Protein AF-A0A5B8UFQ5-F1 (afdb_monomer_lite)

Organism: NCBI:txid661481

pLDDT: mean 93.22, std 5.01, range [73.5, 98.38]

Structure (mmCIF, N/CA/C/O backbone):
data_AF-A0A5B8UFQ5-F1
#
_entry.id   AF-A0A5B8UFQ5-F1
#
loop_
_atom_site.group_PDB
_atom_site.id
_atom_site.type_symbol
_atom_site.label_atom_id
_atom_site.label_alt_id
_atom_site.label_comp_id
_atom_site.label_asym_id
_atom_site.label_entity_id
_atom_site.label_seq_id
_atom_site.pdbx_PDB_ins_code
_atom_site.Cartn_x
_atom_site.Cartn_y
_atom_site.Cartn_z
_atom_site.occupancy
_atom_site.B_iso_or_equiv
_atom_site.auth_seq_id
_atom_site.auth_comp_id
_atom_site.auth_asym_id
_atom_site.auth_atom_id
_atom_site.pdbx_PDB_model_num
ATOM 1 N N . MET A 1 1 ? 12.660 3.247 -0.060 1.00 83.00 1 MET A N 1
ATOM 2 C CA . MET A 1 1 ? 13.333 3.198 -1.387 1.00 83.00 1 MET A CA 1
ATOM 3 C C . MET A 1 1 ? 12.937 4.398 -2.238 1.00 83.00 1 MET A C 1
ATOM 5 O O . MET A 1 1 ? 13.804 4.928 -2.925 1.00 83.00 1 MET A O 1
ATOM 9 N N . PHE A 1 2 ? 11.671 4.820 -2.204 1.00 86.38 2 PHE A N 1
ATOM 10 C CA . PHE A 1 2 ? 11.143 5.883 -3.061 1.00 86.38 2 PHE A CA 1
ATOM 11 C C . PHE A 1 2 ? 11.123 7.267 -2.390 1.00 86.38 2 PHE A C 1
ATOM 13 O O . PHE A 1 2 ? 10.913 8.256 -3.080 1.00 86.38 2 PHE A O 1
ATOM 20 N N . GLU A 1 3 ? 11.454 7.355 -1.095 1.00 74.31 3 GLU A N 1
ATOM 21 C CA . GLU A 1 3 ? 11.330 8.571 -0.267 1.00 74.31 3 GLU A CA 1
ATOM 22 C C . GLU A 1 3 ? 12.130 9.761 -0.809 1.00 74.31 3 GLU A C 1
ATOM 24 O O . GLU A 1 3 ? 11.901 10.909 -0.443 1.00 74.31 3 GLU A O 1
ATOM 29 N N . ARG A 1 4 ? 13.103 9.484 -1.683 1.00 76.88 4 ARG A N 1
ATOM 30 C CA . ARG A 1 4 ? 13.994 10.471 -2.301 1.00 76.88 4 ARG A CA 1
ATOM 31 C C . ARG A 1 4 ? 13.770 10.641 -3.803 1.00 76.88 4 ARG A C 1
ATOM 33 O O . ARG A 1 4 ? 14.618 11.235 -4.458 1.00 76.88 4 ARG A O 1
ATOM 40 N N . ILE A 1 5 ? 12.674 10.110 -4.344 1.00 84.81 5 ILE A N 1
ATOM 41 C CA . ILE A 1 5 ? 12.336 10.161 -5.769 1.00 84.81 5 ILE A CA 1
ATOM 42 C C . ILE A 1 5 ? 11.149 11.114 -5.949 1.00 84.81 5 ILE A C 1
ATOM 44 O O . ILE A 1 5 ? 10.008 10.712 -5.727 1.00 84.81 5 ILE A O 1
ATOM 48 N N . PRO A 1 6 ? 11.366 12.378 -6.361 1.00 85.25 6 PRO A N 1
ATOM 49 C CA . PRO A 1 6 ? 10.287 13.360 -6.490 1.00 85.25 6 PRO A CA 1
ATOM 50 C C . PRO A 1 6 ? 9.172 12.926 -7.451 1.00 85.25 6 PRO A C 1
ATOM 52 O O . PRO A 1 6 ? 8.003 13.255 -7.248 1.00 85.25 6 PRO A O 1
ATOM 55 N N . THR A 1 7 ? 9.509 12.158 -8.491 1.00 90.12 7 THR A N 1
ATOM 56 C CA . THR A 1 7 ? 8.515 11.622 -9.431 1.00 90.12 7 THR A CA 1
ATOM 57 C C . THR A 1 7 ? 7.615 10.555 -8.817 1.00 90.12 7 THR A C 1
ATOM 59 O O . THR A 1 7 ? 6.522 10.337 -9.338 1.00 90.12 7 THR A O 1
ATOM 62 N N . PHE A 1 8 ? 7.996 9.948 -7.688 1.00 93.00 8 PHE A N 1
ATOM 63 C CA . PHE A 1 8 ? 7.134 9.018 -6.965 1.00 93.00 8 PHE A CA 1
ATOM 64 C C . PHE A 1 8 ? 5.905 9.727 -6.394 1.00 93.00 8 PHE A C 1
ATOM 66 O O . PHE A 1 8 ? 4.791 9.291 -6.657 1.00 93.00 8 PHE A O 1
ATOM 73 N N . GLU A 1 9 ? 6.075 10.866 -5.717 1.00 91.44 9 GLU A N 1
ATOM 74 C CA . GLU A 1 9 ? 4.945 11.653 -5.192 1.00 91.44 9 GLU A CA 1
ATOM 75 C C . GLU A 1 9 ? 4.002 12.109 -6.305 1.00 91.44 9 GLU A C 1
ATOM 77 O O . GLU A 1 9 ? 2.778 12.014 -6.196 1.00 91.44 9 GLU A O 1
ATOM 82 N N . ARG A 1 10 ? 4.571 12.541 -7.433 1.00 92.06 10 ARG A N 1
ATOM 83 C CA . ARG A 1 10 ? 3.785 12.877 -8.619 1.00 92.06 10 ARG A CA 1
ATOM 84 C C . ARG A 1 10 ? 2.997 11.669 -9.136 1.00 92.06 10 ARG A C 1
ATOM 86 O O . ARG A 1 10 ? 1.815 11.803 -9.437 1.00 92.06 10 ARG A O 1
ATOM 93 N N . MET A 1 11 ? 3.628 10.495 -9.199 1.00 94.88 11 MET A N 1
ATOM 94 C CA . MET A 1 11 ? 2.967 9.249 -9.588 1.00 94.88 11 MET A CA 1
ATOM 95 C C . MET A 1 11 ? 1.820 8.894 -8.650 1.00 94.88 11 MET A C 1
ATOM 97 O O . MET A 1 11 ? 0.736 8.563 -9.123 1.00 94.88 11 MET A O 1
ATOM 101 N N . LEU A 1 12 ? 2.007 9.036 -7.338 1.00 93.56 12 LEU A N 1
ATOM 102 C CA . LEU A 1 12 ? 0.940 8.801 -6.370 1.00 93.56 12 LEU A CA 1
ATOM 103 C C . LEU A 1 12 ? -0.261 9.730 -6.608 1.00 93.56 12 LEU A C 1
ATOM 105 O O . LEU A 1 12 ? -1.397 9.266 -6.555 1.00 93.56 12 LEU A O 1
ATOM 109 N N . ASN A 1 13 ? -0.035 11.001 -6.927 1.00 91.31 13 ASN A N 1
ATOM 110 C CA . ASN A 1 13 ? -1.127 11.953 -7.147 1.00 91.31 13 ASN A CA 1
ATOM 111 C C . ASN A 1 13 ? -1.905 11.711 -8.453 1.00 91.31 13 ASN A C 1
ATOM 113 O O . ASN A 1 13 ? -3.105 11.968 -8.498 1.00 91.31 13 ASN A O 1
ATOM 117 N N . GLU A 1 14 ? -1.249 11.222 -9.509 1.00 92.62 14 GLU A N 1
ATOM 118 C CA . GLU A 1 14 ? -1.895 10.985 -10.813 1.00 92.62 14 GLU A CA 1
ATOM 119 C C . GLU A 1 14 ? -2.481 9.566 -10.958 1.00 92.62 14 GLU A C 1
ATOM 121 O O . GLU A 1 14 ? -3.417 9.350 -11.734 1.00 92.62 14 GLU A O 1
ATOM 126 N N . ARG A 1 15 ? -1.944 8.580 -10.226 1.00 93.31 15 ARG A N 1
ATOM 127 C CA . ARG A 1 15 ? -2.354 7.172 -10.326 1.00 93.31 15 ARG A CA 1
ATOM 128 C C . ARG A 1 15 ? -3.791 6.975 -9.860 1.00 93.31 15 ARG A C 1
ATOM 130 O O . ARG A 1 15 ? -4.136 7.307 -8.725 1.00 93.31 15 ARG A O 1
ATOM 137 N N . ASN A 1 16 ? -4.589 6.310 -10.688 1.00 89.81 16 ASN A N 1
ATOM 138 C CA . ASN A 1 16 ? -5.978 5.956 -10.392 1.00 89.81 16 ASN A CA 1
ATOM 139 C C . ASN A 1 16 ? -6.205 4.435 -10.408 1.00 89.81 16 ASN A C 1
ATOM 141 O O . ASN A 1 16 ? -5.341 3.662 -10.824 1.00 89.81 16 ASN A O 1
ATOM 145 N N . ALA A 1 17 ? -7.373 3.997 -9.934 1.00 89.69 17 ALA A N 1
ATOM 146 C CA . ALA A 1 17 ? -7.723 2.578 -9.883 1.00 89.69 17 ALA A CA 1
ATOM 147 C C . ALA A 1 17 ? -7.813 1.942 -11.282 1.00 89.69 17 ALA A C 1
ATOM 149 O O . ALA A 1 17 ? -7.519 0.762 -11.433 1.00 89.69 17 ALA A O 1
ATOM 150 N N . GLN A 1 18 ? -8.145 2.710 -12.319 1.00 91.69 18 GLN A N 1
ATOM 151 C CA . GLN A 1 18 ? -8.271 2.221 -13.694 1.00 91.69 18 GLN A CA 1
ATOM 152 C C . GLN A 1 18 ? -6.927 2.159 -14.436 1.00 91.69 18 GLN A C 1
ATOM 154 O O . GLN A 1 18 ? -6.873 1.639 -15.550 1.00 91.69 18 GLN A O 1
ATOM 159 N N . LEU A 1 19 ? -5.846 2.666 -13.832 1.00 90.94 19 LEU A N 1
ATOM 160 C CA . LEU A 1 19 ? -4.517 2.771 -14.436 1.00 90.94 19 LEU A CA 1
ATOM 161 C C . LEU A 1 19 ? -4.537 3.517 -15.784 1.00 90.94 19 LEU A C 1
ATOM 163 O O . LEU A 1 19 ? -3.814 3.164 -16.719 1.00 90.94 19 LEU A O 1
ATOM 167 N N . SER A 1 20 ? -5.391 4.532 -15.923 1.00 92.75 20 SER A N 1
ATOM 168 C CA . SER A 1 20 ? -5.527 5.288 -17.176 1.00 92.75 20 SER A CA 1
ATOM 169 C C . SER A 1 20 ? -4.426 6.331 -17.385 1.00 92.75 20 SER A C 1
ATOM 171 O O . SER A 1 20 ? -4.326 6.914 -18.463 1.00 92.75 20 SER A O 1
ATOM 173 N N . GLU A 1 21 ? -3.610 6.599 -16.366 1.00 93.38 21 GLU A N 1
ATOM 174 C CA . GLU A 1 21 ? -2.520 7.567 -16.444 1.00 93.38 21 GLU A CA 1
ATOM 175 C C . GLU A 1 21 ? -1.397 7.117 -17.408 1.00 93.38 21 GLU A C 1
ATOM 177 O O . GLU A 1 21 ? -1.258 5.918 -17.686 1.00 93.38 21 GLU A O 1
ATOM 182 N N . PRO A 1 22 ? -0.573 8.045 -17.932 1.00 94.50 22 PRO A N 1
ATOM 183 C CA . PRO A 1 22 ? 0.484 7.714 -18.884 1.00 94.50 22 PRO A CA 1
ATOM 184 C C . PRO A 1 22 ? 1.567 6.799 -18.301 1.00 94.50 22 PRO A C 1
ATOM 186 O O . PRO A 1 22 ? 2.103 7.039 -17.221 1.00 94.50 22 PRO A O 1
ATOM 189 N N . VAL A 1 23 ? 1.984 5.796 -19.080 1.00 96.19 23 VAL A N 1
ATOM 190 C CA . VAL A 1 23 ? 3.089 4.888 -18.714 1.00 96.19 23 VAL A CA 1
ATOM 191 C C . VAL A 1 23 ? 4.416 5.636 -18.511 1.00 96.19 23 VAL A C 1
ATOM 193 O O . VAL A 1 23 ? 5.238 5.222 -17.695 1.00 96.19 23 VAL A O 1
ATOM 196 N N . SER A 1 24 ? 4.617 6.769 -19.194 1.00 96.06 24 SER A N 1
ATOM 197 C CA . SER A 1 24 ? 5.824 7.598 -19.069 1.00 96.06 24 SER A CA 1
ATOM 198 C C . SER A 1 24 ? 6.104 8.065 -17.637 1.00 96.06 24 SER A C 1
ATOM 200 O O . SER A 1 24 ? 7.268 8.213 -17.277 1.00 96.06 24 SER A O 1
ATOM 202 N N . LEU A 1 25 ? 5.069 8.221 -16.806 1.00 95.06 25 LEU A N 1
ATOM 203 C CA . LEU A 1 25 ? 5.198 8.587 -15.394 1.00 95.06 25 LEU A CA 1
ATOM 204 C C . LEU A 1 25 ? 5.929 7.514 -14.570 1.00 95.06 25 LEU A C 1
ATOM 206 O O . LEU A 1 25 ? 6.699 7.817 -13.663 1.00 95.06 25 LEU A O 1
ATOM 210 N N . TYR A 1 26 ? 5.716 6.246 -14.910 1.00 96.75 26 TYR A N 1
ATOM 211 C CA . TYR A 1 26 ? 6.389 5.114 -14.277 1.00 96.75 26 TYR A CA 1
ATOM 212 C C . TYR A 1 26 ? 7.810 4.951 -14.812 1.00 96.75 26 TYR A C 1
ATOM 214 O O . TYR A 1 26 ? 8.745 4.688 -14.053 1.00 96.75 26 TYR A O 1
ATOM 222 N N . LEU A 1 27 ? 7.988 5.152 -16.120 1.00 97.62 27 LEU A N 1
ATOM 223 C CA . LEU A 1 27 ? 9.298 5.062 -16.760 1.00 97.62 27 LEU A CA 1
ATOM 224 C C . LEU A 1 27 ? 10.264 6.142 -16.258 1.00 97.62 27 LEU A C 1
ATOM 226 O O . LEU A 1 27 ? 11.431 5.826 -16.048 1.00 97.62 27 LEU A O 1
ATOM 230 N N . SER A 1 28 ? 9.797 7.360 -15.955 1.00 96.44 28 SER A N 1
ATOM 231 C CA . SER A 1 28 ? 10.660 8.386 -15.350 1.00 96.44 28 SER A CA 1
ATOM 232 C C . SER A 1 28 ? 11.196 7.970 -13.977 1.00 96.44 28 SER A C 1
ATOM 234 O O . SER A 1 28 ? 12.359 8.222 -13.671 1.00 96.44 28 SER A O 1
ATOM 236 N N . ILE A 1 29 ? 10.398 7.253 -13.173 1.00 96.81 29 ILE A N 1
ATOM 237 C CA . ILE A 1 29 ? 10.877 6.695 -11.898 1.00 96.81 29 ILE A CA 1
ATOM 238 C C . ILE A 1 29 ? 11.946 5.625 -12.157 1.00 96.81 29 ILE A C 1
ATOM 240 O O . ILE A 1 29 ? 12.971 5.591 -11.479 1.00 96.81 29 ILE A O 1
ATOM 244 N N . ALA A 1 30 ? 11.743 4.760 -13.156 1.00 97.31 30 ALA A N 1
ATOM 245 C CA . ALA A 1 30 ? 12.734 3.753 -13.532 1.00 97.31 30 ALA A CA 1
ATOM 246 C C . ALA A 1 30 ? 14.060 4.377 -14.009 1.00 97.31 30 ALA A C 1
ATOM 248 O O . ALA A 1 30 ? 15.128 3.829 -13.735 1.00 97.31 30 ALA A O 1
ATOM 249 N N . GLU A 1 31 ? 14.022 5.512 -14.706 1.00 96.56 31 GLU A N 1
ATOM 250 C CA . GLU A 1 31 ? 15.222 6.257 -15.108 1.00 96.56 31 GLU A CA 1
ATOM 251 C C . GLU A 1 31 ? 15.963 6.852 -13.906 1.00 96.56 31 GLU A C 1
ATOM 253 O O . GLU A 1 31 ? 17.190 6.787 -13.844 1.00 96.56 31 GLU A O 1
ATOM 258 N N . GLU A 1 32 ? 15.241 7.405 -12.929 1.00 95.56 32 GLU A N 1
ATOM 259 C CA . GLU A 1 32 ? 15.845 7.915 -11.694 1.00 95.56 32 GLU A CA 1
ATOM 260 C C . GLU A 1 32 ? 16.488 6.793 -10.873 1.00 95.56 32 GLU A C 1
ATOM 262 O O . GLU A 1 32 ? 17.641 6.919 -10.456 1.00 95.56 32 GLU A O 1
ATOM 267 N N . LEU A 1 33 ? 15.796 5.661 -10.720 1.00 95.50 33 LEU A N 1
ATOM 268 C CA . LEU A 1 33 ? 16.312 4.478 -10.026 1.00 95.50 33 LEU A CA 1
ATOM 269 C C . LEU A 1 33 ? 17.604 3.943 -10.662 1.00 95.50 33 LEU A C 1
ATOM 271 O O . LEU A 1 33 ? 18.512 3.529 -9.947 1.00 95.50 33 LEU A O 1
ATOM 275 N N . GLU A 1 34 ? 17.737 3.973 -11.989 1.00 95.38 34 GLU A N 1
ATOM 276 C CA . GLU A 1 34 ? 18.955 3.504 -12.669 1.00 95.38 34 GLU A CA 1
ATOM 277 C C . GLU A 1 34 ? 20.199 4.340 -12.390 1.00 95.38 34 GLU A C 1
ATOM 279 O O . GLU A 1 34 ? 21.317 3.824 -12.489 1.00 95.38 34 GLU A O 1
ATOM 284 N N . ARG A 1 35 ? 20.022 5.615 -12.032 1.00 93.94 35 ARG A N 1
ATOM 285 C CA . ARG A 1 35 ? 21.135 6.502 -11.672 1.00 93.94 35 ARG A CA 1
ATOM 286 C C . ARG A 1 35 ? 21.737 6.131 -10.318 1.00 93.94 35 ARG A C 1
ATOM 288 O O . ARG A 1 35 ? 22.863 6.534 -10.028 1.00 93.94 35 ARG A O 1
ATOM 295 N N . HIS A 1 36 ? 21.030 5.346 -9.504 1.00 92.81 36 HIS A N 1
ATOM 296 C CA . HIS A 1 36 ? 21.568 4.831 -8.255 1.00 92.81 36 HIS A CA 1
ATOM 297 C C . HIS A 1 36 ? 22.536 3.655 -8.501 1.00 92.81 36 HIS A C 1
ATOM 299 O O . HIS A 1 36 ? 22.274 2.772 -9.324 1.00 92.81 36 HIS A O 1
ATOM 305 N N . PRO A 1 37 ? 23.667 3.592 -7.772 1.00 89.56 37 PRO A N 1
ATOM 306 C CA . PRO A 1 37 ? 24.688 2.570 -7.998 1.00 89.56 37 PRO A CA 1
ATOM 307 C C . PRO A 1 37 ? 24.272 1.155 -7.547 1.00 89.56 37 PRO A C 1
ATOM 309 O O . PRO A 1 37 ? 24.856 0.183 -8.027 1.00 89.56 37 PRO A O 1
ATOM 312 N N . GLY A 1 38 ? 23.272 1.021 -6.666 1.00 93.06 38 GLY A N 1
ATOM 313 C CA . GLY A 1 38 ? 22.856 -0.257 -6.076 1.00 93.06 38 GLY A CA 1
ATOM 314 C C . GLY A 1 38 ? 22.123 -1.192 -7.046 1.00 93.06 38 GLY A C 1
ATOM 315 O O . GLY A 1 38 ? 21.310 -0.772 -7.875 1.00 93.06 38 GLY A O 1
ATOM 316 N N . HIS A 1 39 ? 22.398 -2.494 -6.938 1.00 94.38 39 HIS A N 1
ATOM 317 C CA . HIS A 1 39 ? 21.788 -3.518 -7.793 1.00 94.38 39 HIS A CA 1
ATOM 318 C C . HIS A 1 39 ? 20.279 -3.651 -7.571 1.00 94.38 39 HIS A C 1
ATOM 320 O O . HIS A 1 39 ? 19.547 -3.965 -8.506 1.00 94.38 39 HIS A O 1
ATOM 326 N N . GLU A 1 40 ? 19.813 -3.410 -6.352 1.00 94.94 40 GLU A N 1
ATOM 327 C CA . GLU A 1 40 ? 18.410 -3.396 -5.958 1.00 94.94 40 GLU A CA 1
ATOM 328 C C . GLU A 1 40 ? 17.624 -2.288 -6.667 1.00 94.94 40 GLU A C 1
ATOM 330 O O . GLU A 1 40 ? 16.517 -2.549 -7.136 1.00 94.94 40 GLU A O 1
ATOM 335 N N . PHE A 1 41 ? 18.217 -1.102 -6.844 1.00 95.56 41 PHE A N 1
ATOM 336 C CA . PHE A 1 41 ? 17.601 0.011 -7.572 1.00 95.56 41 PHE A CA 1
ATOM 337 C C . PHE A 1 41 ? 17.486 -0.300 -9.064 1.00 95.56 41 PHE A C 1
ATOM 339 O O . PHE A 1 41 ? 16.413 -0.166 -9.648 1.00 95.56 41 PHE A O 1
ATOM 346 N N . LYS A 1 42 ? 18.562 -0.816 -9.671 1.00 96.31 42 LYS A N 1
ATOM 347 C CA . LYS A 1 42 ? 18.553 -1.265 -11.074 1.00 96.31 42 LYS A CA 1
ATOM 348 C C . LYS A 1 42 ? 17.569 -2.410 -11.299 1.00 96.31 42 LYS A C 1
ATOM 350 O O . LYS A 1 42 ? 16.850 -2.421 -12.294 1.00 96.31 42 LYS A O 1
ATOM 355 N N . GLY A 1 43 ? 17.497 -3.349 -10.355 1.00 96.81 43 GLY A N 1
ATOM 356 C CA . GLY A 1 43 ? 16.503 -4.416 -10.359 1.00 96.81 43 GLY A CA 1
ATOM 357 C C . GLY A 1 43 ? 15.081 -3.861 -10.324 1.00 96.81 43 GLY A C 1
ATOM 358 O O . GLY A 1 43 ? 14.230 -4.327 -11.080 1.00 96.81 43 GLY A O 1
ATOM 359 N N . ARG A 1 44 ? 14.820 -2.848 -9.486 1.00 97.25 44 ARG A N 1
ATOM 360 C CA . ARG A 1 44 ? 13.499 -2.215 -9.398 1.00 97.25 44 ARG A CA 1
ATOM 361 C C . ARG A 1 44 ? 13.146 -1.458 -10.675 1.00 97.25 44 ARG A C 1
ATOM 363 O O . ARG A 1 44 ? 12.023 -1.572 -11.153 1.00 97.25 44 ARG A O 1
ATOM 370 N N . ALA A 1 45 ? 14.104 -0.741 -11.258 1.00 97.62 45 ALA A N 1
ATOM 371 C CA . ALA A 1 45 ? 13.928 -0.063 -12.536 1.00 97.62 45 ALA A CA 1
ATOM 372 C C . ALA A 1 45 ? 13.581 -1.046 -13.666 1.00 97.62 45 ALA A C 1
ATOM 374 O O . ALA A 1 45 ? 12.636 -0.816 -14.417 1.00 97.62 45 ALA A O 1
ATOM 375 N N . ALA A 1 46 ? 14.300 -2.170 -13.754 1.00 97.88 46 ALA A N 1
ATOM 376 C CA . ALA A 1 46 ? 13.998 -3.236 -14.707 1.00 97.88 46 ALA A CA 1
ATOM 377 C C . ALA A 1 46 ? 12.592 -3.816 -14.483 1.00 97.88 46 ALA A C 1
ATOM 379 O O . ALA A 1 46 ? 11.823 -3.928 -15.430 1.00 97.88 46 ALA A O 1
ATOM 380 N N . PHE A 1 47 ? 12.214 -4.082 -13.228 1.00 98.19 47 PHE A N 1
ATOM 381 C CA . PHE A 1 47 ? 10.874 -4.562 -12.877 1.00 98.19 47 PHE A CA 1
ATOM 382 C C . PHE A 1 47 ? 9.761 -3.602 -13.330 1.00 98.19 47 PHE A C 1
ATOM 384 O O . PHE A 1 47 ? 8.765 -4.041 -13.905 1.00 98.19 47 PHE A O 1
ATOM 391 N N . ILE A 1 48 ? 9.946 -2.291 -13.138 1.00 98.19 48 ILE A N 1
ATOM 392 C CA . ILE A 1 48 ? 9.007 -1.267 -13.620 1.00 98.19 48 ILE A CA 1
ATOM 393 C C . ILE A 1 48 ? 8.891 -1.303 -15.147 1.00 98.19 48 ILE A C 1
ATOM 395 O O . ILE A 1 48 ? 7.773 -1.329 -15.665 1.00 98.19 48 ILE A O 1
ATOM 399 N N . ARG A 1 49 ? 10.016 -1.333 -15.875 1.00 98.38 49 ARG A N 1
ATOM 400 C CA . ARG A 1 49 ? 10.010 -1.366 -17.348 1.00 98.38 49 ARG A CA 1
ATOM 401 C C . ARG A 1 49 ? 9.342 -2.620 -17.897 1.00 98.38 49 ARG A C 1
ATOM 403 O O . ARG A 1 49 ? 8.536 -2.512 -18.822 1.00 98.38 49 ARG A O 1
ATOM 410 N N . ASP A 1 50 ? 9.631 -3.775 -17.306 1.00 98.00 50 ASP A N 1
ATOM 411 C CA . ASP A 1 50 ? 9.047 -5.051 -17.712 1.00 98.00 50 ASP A CA 1
ATOM 412 C C . ASP A 1 50 ? 7.521 -5.024 -17.548 1.00 98.00 50 ASP A C 1
ATOM 414 O O . ASP A 1 50 ? 6.798 -5.287 -18.511 1.00 98.00 50 ASP A O 1
ATOM 418 N N . GLN A 1 51 ? 7.017 -4.603 -16.380 1.00 97.44 51 GLN A N 1
ATOM 419 C CA . GLN A 1 51 ? 5.571 -4.500 -16.149 1.00 97.44 51 GLN A CA 1
ATOM 420 C C . GLN A 1 51 ? 4.896 -3.435 -17.019 1.00 97.44 51 GLN A C 1
ATOM 422 O O . GLN A 1 51 ? 3.768 -3.635 -17.468 1.00 97.44 51 GLN A O 1
ATOM 427 N N . CYS A 1 52 ? 5.573 -2.320 -17.303 1.00 97.06 52 CYS A N 1
ATOM 428 C CA . CYS A 1 52 ? 5.081 -1.312 -18.246 1.00 97.06 52 CYS A CA 1
ATOM 429 C C . CYS A 1 52 ? 5.020 -1.829 -19.692 1.00 97.06 52 CYS A C 1
ATOM 431 O O . CYS A 1 52 ? 4.196 -1.358 -20.471 1.00 97.06 52 CYS A O 1
ATOM 433 N N . SER A 1 53 ? 5.856 -2.812 -20.034 1.00 96.75 53 SER A N 1
ATOM 434 C CA . SER A 1 53 ? 5.889 -3.467 -21.347 1.00 96.75 53 SER A CA 1
ATOM 435 C C . SER A 1 53 ? 4.953 -4.682 -21.439 1.00 96.75 53 SER A C 1
ATOM 437 O O . SER A 1 53 ? 4.936 -5.367 -22.458 1.00 96.75 53 SER A O 1
ATOM 439 N N . GLY A 1 54 ? 4.172 -4.960 -20.388 1.00 94.69 54 GLY A N 1
ATOM 440 C CA . GLY A 1 54 ? 3.206 -6.060 -20.346 1.00 94.69 54 GLY A CA 1
ATOM 441 C C . GLY A 1 54 ? 3.769 -7.406 -19.879 1.00 94.69 54 GLY A C 1
ATOM 442 O O . GLY A 1 54 ? 3.058 -8.408 -19.939 1.00 94.6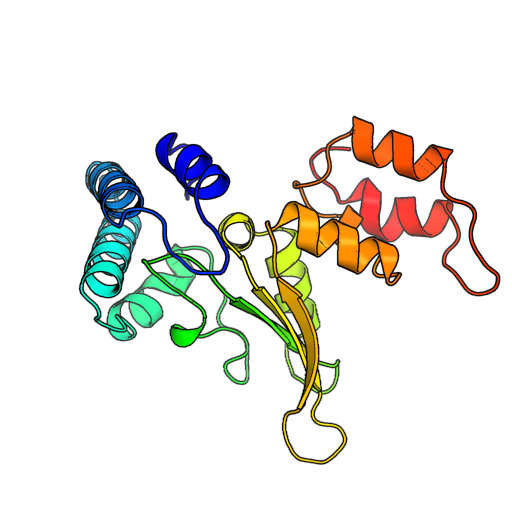9 54 GLY A O 1
ATOM 443 N N . PHE A 1 55 ? 5.010 -7.455 -19.392 1.00 95.06 55 PHE A N 1
ATOM 444 C CA . PHE A 1 55 ? 5.579 -8.664 -18.796 1.00 95.06 55 PHE A CA 1
ATOM 445 C C . PHE A 1 55 ? 5.269 -8.732 -17.296 1.00 95.06 55 PHE A C 1
ATOM 447 O O . PHE A 1 55 ? 5.353 -7.735 -16.591 1.00 95.06 55 PHE A O 1
ATOM 454 N N . ASP A 1 56 ? 4.962 -9.922 -16.777 1.00 89.62 56 ASP A N 1
ATOM 455 C CA . ASP A 1 56 ? 4.669 -10.123 -15.347 1.00 89.62 56 ASP A CA 1
ATOM 456 C C . ASP A 1 56 ? 5.864 -9.771 -14.434 1.00 89.62 56 ASP A C 1
ATOM 458 O O . ASP A 1 56 ? 5.700 -9.211 -13.350 1.00 89.62 56 ASP A O 1
ATOM 462 N N . ALA A 1 57 ? 7.084 -10.035 -14.920 1.00 92.69 57 ALA A N 1
ATOM 463 C CA . ALA A 1 57 ? 8.352 -9.783 -14.233 1.00 92.69 57 ALA A CA 1
ATOM 464 C C . ALA A 1 57 ? 8.553 -10.574 -12.917 1.00 92.69 57 ALA A C 1
ATOM 466 O O . ALA A 1 57 ? 9.412 -10.229 -12.098 1.00 92.69 57 ALA A O 1
ATOM 467 N N . GLY A 1 58 ? 7.848 -11.701 -12.736 1.00 94.62 58 GLY A N 1
ATOM 468 C CA . GLY A 1 58 ? 7.922 -12.544 -11.537 1.00 94.62 58 GLY A CA 1
ATOM 469 C C . GLY A 1 58 ? 9.330 -13.002 -11.132 1.00 94.62 58 GLY A C 1
ATOM 470 O O . GLY A 1 58 ? 9.642 -13.045 -9.943 1.00 94.62 58 GLY A O 1
ATOM 471 N N . ARG A 1 59 ? 10.239 -13.275 -12.083 1.00 94.94 59 ARG A N 1
ATOM 472 C CA . ARG A 1 59 ? 11.633 -13.653 -11.755 1.00 94.94 59 ARG A CA 1
ATOM 473 C C . ARG A 1 59 ? 12.402 -12.521 -11.070 1.00 94.94 59 ARG A C 1
ATOM 475 O O . ARG A 1 59 ? 13.126 -12.778 -10.109 1.00 94.94 59 ARG A O 1
ATOM 482 N N . LEU A 1 60 ? 12.253 -11.286 -11.556 1.00 95.44 60 LEU A N 1
ATOM 483 C CA . LEU A 1 60 ? 12.869 -10.113 -10.932 1.00 95.44 60 LEU A CA 1
ATOM 484 C C . LEU A 1 60 ? 12.251 -9.855 -9.561 1.00 95.44 60 LEU A C 1
ATOM 486 O O . LEU A 1 60 ? 12.991 -9.644 -8.601 1.00 95.44 60 LEU A O 1
ATOM 490 N N . PHE A 1 61 ? 10.922 -9.955 -9.464 1.00 96.56 61 PHE A N 1
ATOM 491 C CA . PHE A 1 61 ? 10.203 -9.812 -8.204 1.00 96.56 61 PHE A CA 1
ATOM 492 C C . PHE A 1 61 ?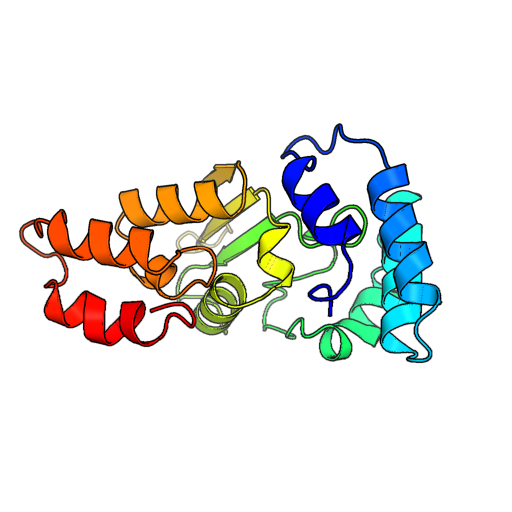 10.731 -10.775 -7.137 1.00 96.56 61 PHE A C 1
ATOM 494 O O . PHE A 1 61 ? 11.186 -10.332 -6.088 1.00 96.56 61 PHE A O 1
ATOM 501 N N . GLN A 1 62 ? 10.781 -12.082 -7.413 1.00 95.06 62 GLN A N 1
ATOM 502 C CA . GLN A 1 62 ? 11.264 -13.056 -6.426 1.00 95.06 62 GLN A CA 1
ATOM 503 C C . GLN A 1 62 ? 12.735 -12.846 -6.055 1.00 95.06 62 GLN A C 1
ATOM 505 O O . GLN A 1 62 ? 13.105 -12.990 -4.891 1.00 95.06 62 GLN A O 1
ATOM 510 N N . LYS A 1 63 ? 13.574 -12.460 -7.023 1.00 95.75 63 LYS A N 1
ATOM 511 C CA . LYS A 1 63 ? 15.000 -12.215 -6.7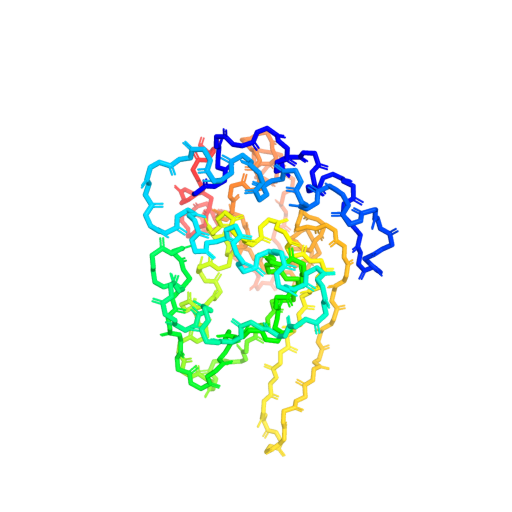84 1.00 95.75 63 LYS A CA 1
ATOM 512 C C . LYS A 1 63 ? 15.247 -11.025 -5.852 1.00 95.75 63 LYS A C 1
ATOM 514 O O . LYS A 1 63 ? 16.175 -11.079 -5.050 1.00 95.75 63 LYS A O 1
ATOM 519 N N . TYR A 1 64 ? 14.461 -9.955 -5.975 1.00 96.25 64 TYR A N 1
ATOM 520 C CA . TYR A 1 64 ? 14.763 -8.675 -5.328 1.00 96.25 64 TYR A CA 1
ATOM 521 C C . TYR A 1 64 ? 13.739 -8.210 -4.282 1.00 96.25 64 TYR A C 1
ATOM 523 O O . TYR A 1 64 ? 14.059 -7.277 -3.550 1.00 96.25 64 TYR A O 1
ATOM 531 N N . ARG A 1 65 ? 12.567 -8.852 -4.126 1.00 95.12 65 ARG A N 1
ATOM 532 C CA . ARG A 1 65 ? 11.495 -8.407 -3.201 1.00 95.12 65 ARG A CA 1
ATOM 533 C C . ARG A 1 65 ? 11.997 -8.051 -1.801 1.00 95.12 65 ARG A C 1
ATOM 535 O O . ARG A 1 65 ? 11.664 -6.992 -1.282 1.00 95.12 65 ARG A O 1
ATOM 542 N N . LYS A 1 66 ? 12.885 -8.871 -1.227 1.00 94.44 66 LYS A N 1
ATOM 543 C CA . LYS A 1 66 ? 13.456 -8.625 0.105 1.00 94.44 66 LYS A CA 1
ATOM 544 C C . LYS A 1 66 ? 14.297 -7.345 0.146 1.00 94.44 66 LYS A C 1
ATOM 546 O O . LYS A 1 66 ? 14.200 -6.592 1.104 1.00 94.44 66 LYS A O 1
ATOM 551 N N . ALA A 1 67 ? 15.089 -7.084 -0.895 1.00 94.94 67 ALA A N 1
ATOM 552 C CA . ALA A 1 67 ? 15.885 -5.860 -1.014 1.00 94.94 67 ALA A CA 1
ATOM 553 C C . ALA A 1 67 ? 15.019 -4.611 -1.258 1.00 94.94 67 ALA A C 1
ATOM 555 O O . ALA A 1 67 ? 15.467 -3.492 -1.032 1.00 94.94 67 ALA A O 1
ATOM 556 N N . TRP A 1 68 ? 13.776 -4.796 -1.704 1.00 94.88 68 TRP A N 1
ATOM 557 C CA . TRP A 1 68 ? 12.779 -3.735 -1.856 1.00 94.88 68 TRP A CA 1
ATOM 558 C C . TRP A 1 68 ? 11.885 -3.573 -0.623 1.00 94.88 68 TRP A C 1
ATOM 560 O O . TRP A 1 68 ? 10.886 -2.867 -0.697 1.00 94.88 68 TRP A O 1
ATOM 570 N N . ASN A 1 69 ? 12.221 -4.217 0.502 1.00 94.88 69 ASN A N 1
ATOM 571 C CA . ASN A 1 69 ? 11.412 -4.236 1.725 1.00 94.88 69 ASN A CA 1
ATOM 572 C C . ASN A 1 69 ? 9.991 -4.793 1.518 1.00 94.88 69 ASN A C 1
ATOM 574 O O . ASN A 1 69 ? 9.049 -4.357 2.177 1.00 94.88 69 ASN A O 1
ATOM 578 N N . ILE A 1 70 ? 9.840 -5.770 0.619 1.00 95.31 70 ILE A N 1
ATOM 579 C CA . ILE A 1 70 ? 8.600 -6.524 0.401 1.00 95.31 70 ILE A CA 1
ATOM 580 C C . ILE A 1 70 ? 8.782 -7.920 1.027 1.00 95.31 70 ILE A C 1
ATOM 582 O O . ILE A 1 70 ? 9.480 -8.764 0.439 1.00 95.31 70 ILE A O 1
ATOM 586 N N . PRO A 1 71 ? 8.201 -8.182 2.216 1.00 93.94 71 PRO A N 1
ATOM 587 C CA . PRO A 1 71 ? 8.356 -9.445 2.931 1.00 93.94 71 PRO A CA 1
ATOM 588 C C . PRO A 1 71 ? 7.837 -10.627 2.123 1.00 93.94 71 PRO A C 1
ATOM 590 O O . PRO A 1 71 ? 6.975 -10.470 1.260 1.00 93.94 71 PRO A O 1
ATOM 593 N N . LEU A 1 72 ? 8.368 -11.817 2.396 1.00 93.19 72 LEU A N 1
ATOM 594 C CA . LEU A 1 72 ? 7.814 -13.072 1.898 1.00 93.19 72 LEU A CA 1
ATOM 595 C C . LEU A 1 72 ? 6.833 -13.597 2.945 1.00 93.19 72 LEU A C 1
ATOM 597 O O . LEU A 1 72 ? 7.267 -14.182 3.931 1.00 93.19 72 LEU A O 1
ATOM 601 N N . PHE A 1 73 ? 5.546 -13.355 2.727 1.00 92.81 73 PHE A N 1
ATOM 602 C CA . PHE A 1 73 ? 4.483 -13.923 3.551 1.00 92.81 73 PHE A CA 1
ATOM 603 C C . PHE A 1 73 ? 4.179 -15.358 3.119 1.00 92.81 73 PHE A C 1
ATOM 605 O O . PHE A 1 73 ? 4.355 -15.711 1.943 1.00 92.81 73 PHE A O 1
ATOM 612 N N . ALA A 1 74 ? 3.713 -16.172 4.063 1.00 88.75 74 ALA A N 1
ATOM 613 C CA . ALA A 1 74 ? 3.164 -17.490 3.785 1.00 88.75 74 ALA A CA 1
ATOM 614 C C . ALA A 1 74 ? 2.002 -17.425 2.775 1.00 88.75 74 ALA A C 1
ATOM 616 O O . ALA A 1 74 ? 1.423 -16.369 2.517 1.00 88.75 74 ALA A O 1
ATOM 617 N N . GLU A 1 75 ? 1.698 -18.575 2.164 1.00 83.69 75 GLU A N 1
ATOM 618 C CA . GLU A 1 75 ? 0.480 -18.788 1.357 1.00 83.69 75 GLU A CA 1
ATOM 619 C C . GLU A 1 75 ? 0.296 -17.827 0.165 1.00 83.69 75 GLU A C 1
ATOM 621 O O . GLU A 1 75 ? -0.762 -17.783 -0.452 1.00 83.69 75 GLU A O 1
ATOM 626 N N . GLY A 1 76 ? 1.342 -17.086 -0.215 1.00 84.44 76 GLY A N 1
ATOM 627 C CA . GLY A 1 76 ? 1.269 -16.143 -1.326 1.00 84.44 76 GLY A CA 1
ATOM 628 C C . GLY A 1 76 ? 0.362 -14.942 -1.057 1.00 84.44 76 GLY A C 1
ATOM 629 O O . GLY A 1 76 ? -0.132 -14.359 -2.018 1.00 84.44 76 GLY A O 1
ATOM 630 N N . ILE A 1 77 ? 0.178 -14.540 0.211 1.00 90.38 77 ILE A N 1
ATOM 631 C CA . ILE A 1 77 ? -0.628 -13.364 0.606 1.00 90.38 77 ILE A CA 1
ATOM 632 C C . ILE A 1 77 ? -0.297 -12.127 -0.238 1.00 90.38 77 ILE A C 1
ATOM 634 O O . ILE A 1 77 ? -1.192 -11.375 -0.623 1.00 90.38 77 ILE A O 1
ATOM 638 N N . LEU A 1 78 ? 0.990 -11.953 -0.552 1.00 93.31 78 LEU A N 1
ATOM 639 C CA . LEU A 1 78 ? 1.484 -10.918 -1.447 1.00 93.31 78 LEU A CA 1
ATOM 640 C C . LEU A 1 78 ? 2.384 -11.518 -2.531 1.00 93.31 78 LEU A C 1
ATOM 642 O O . LEU A 1 78 ? 3.479 -12.037 -2.248 1.00 93.31 78 LEU A O 1
ATOM 646 N N . ASP A 1 79 ? 1.950 -11.379 -3.780 1.00 94.50 79 ASP A N 1
ATOM 647 C CA . ASP A 1 79 ? 2.642 -11.899 -4.957 1.00 94.50 79 ASP A CA 1
ATOM 648 C C . ASP A 1 79 ? 2.770 -10.844 -6.070 1.00 94.50 79 ASP A C 1
ATOM 650 O O . ASP A 1 79 ? 2.329 -9.705 -5.942 1.00 94.50 79 ASP A O 1
ATOM 654 N N . VAL A 1 80 ? 3.433 -11.206 -7.171 1.00 96.38 80 VAL A N 1
ATOM 655 C CA . VAL A 1 80 ? 3.701 -10.282 -8.285 1.00 96.38 80 VAL A CA 1
ATOM 656 C C . VAL A 1 80 ? 2.429 -9.821 -9.013 1.00 96.38 80 VAL A C 1
ATOM 658 O O . VAL A 1 80 ? 2.414 -8.728 -9.579 1.00 96.38 80 VAL A O 1
ATOM 661 N N . SER A 1 81 ? 1.344 -10.600 -8.964 1.00 95.88 81 SER A N 1
ATOM 662 C CA . SER A 1 81 ? 0.075 -10.268 -9.622 1.00 95.88 81 SER A CA 1
ATOM 663 C C . SER A 1 81 ? -0.626 -9.066 -8.983 1.00 95.88 81 SER A C 1
ATOM 665 O O . SER A 1 81 ? -1.413 -8.384 -9.649 1.00 95.88 81 SER A O 1
ATOM 667 N N . ASP A 1 82 ? -0.292 -8.772 -7.724 1.00 96.81 82 ASP A N 1
ATOM 668 C CA . ASP A 1 82 ? -0.752 -7.596 -6.985 1.00 96.81 82 ASP A CA 1
ATOM 669 C C . ASP A 1 82 ? -0.046 -6.304 -7.408 1.00 96.81 82 ASP A C 1
ATOM 671 O O . ASP A 1 82 ? -0.482 -5.208 -7.048 1.00 96.81 82 ASP A O 1
ATOM 675 N N . PHE A 1 83 ? 1.024 -6.411 -8.199 1.00 97.56 83 PHE A N 1
ATOM 676 C CA . PHE A 1 83 ? 1.783 -5.280 -8.715 1.00 97.56 83 PHE A CA 1
ATOM 677 C C . PHE A 1 83 ? 1.325 -4.933 -10.130 1.00 97.56 83 PHE A C 1
ATOM 679 O O . PHE A 1 83 ? 1.069 -5.801 -10.970 1.00 97.56 83 PHE A O 1
ATOM 686 N N . LYS A 1 84 ? 1.242 -3.630 -10.412 1.00 97.12 84 LYS A N 1
ATOM 687 C CA . LYS A 1 84 ? 1.000 -3.090 -11.753 1.00 97.12 84 LYS A CA 1
ATOM 688 C C . LYS A 1 84 ? 1.920 -1.913 -12.013 1.00 97.12 84 LYS A C 1
ATOM 690 O O . LYS A 1 84 ? 2.011 -0.994 -11.192 1.00 97.12 84 LYS A O 1
ATOM 695 N N . ARG A 1 85 ? 2.550 -1.928 -13.193 1.00 96.62 85 ARG A N 1
ATOM 696 C CA . ARG A 1 85 ? 3.521 -0.913 -13.643 1.00 96.62 85 ARG A CA 1
ATOM 697 C C . ARG A 1 85 ? 4.698 -0.755 -12.671 1.00 96.62 85 ARG A C 1
ATOM 699 O O . ARG A 1 85 ? 5.249 0.325 -12.511 1.00 96.62 85 ARG A O 1
ATOM 706 N N . GLY A 1 86 ? 5.059 -1.851 -12.010 1.00 96.50 86 GLY A N 1
ATOM 707 C CA . GLY A 1 86 ? 6.178 -1.953 -11.089 1.00 96.50 86 GLY A CA 1
ATOM 708 C C . GLY A 1 86 ? 5.896 -1.509 -9.661 1.00 96.50 86 GLY A C 1
ATOM 709 O O . GLY A 1 86 ? 6.853 -1.405 -8.909 1.00 96.50 86 GLY A O 1
ATOM 710 N N . PHE A 1 87 ? 4.642 -1.253 -9.281 1.00 97.31 87 PHE A N 1
ATOM 711 C CA . PHE A 1 87 ? 4.252 -0.832 -7.929 1.00 97.31 87 PHE A CA 1
ATOM 712 C C . PHE A 1 87 ? 3.072 -1.645 -7.424 1.00 97.31 87 PHE A C 1
ATOM 714 O O . PHE A 1 87 ? 2.223 -2.055 -8.227 1.00 97.31 87 PHE A O 1
ATOM 721 N N . LEU A 1 88 ? 2.989 -1.831 -6.107 1.00 97.44 88 LEU A N 1
ATOM 722 C CA . LEU A 1 88 ? 1.838 -2.464 -5.484 1.00 97.44 88 LEU A CA 1
ATOM 723 C C . LEU A 1 88 ? 0.564 -1.716 -5.894 1.00 97.44 88 LEU A C 1
ATOM 725 O O . LEU A 1 88 ? 0.465 -0.492 -5.815 1.00 97.44 88 LEU A O 1
ATOM 729 N N . TYR A 1 89 ? -0.391 -2.458 -6.432 1.00 97.50 89 TYR A N 1
ATOM 730 C CA . TYR A 1 89 ? -1.653 -1.929 -6.935 1.00 97.50 89 TYR A CA 1
ATOM 731 C C . TYR A 1 89 ? -2.814 -2.399 -6.071 1.00 97.50 89 TYR A C 1
ATOM 733 O O . TYR A 1 89 ? -3.678 -1.596 -5.714 1.00 97.50 89 TYR A O 1
ATOM 741 N N . ARG A 1 90 ? -2.799 -3.681 -5.707 1.00 97.00 90 ARG A N 1
ATOM 742 C CA . ARG A 1 90 ? -3.814 -4.308 -4.875 1.00 97.00 90 ARG A CA 1
ATOM 743 C C . ARG A 1 90 ? -3.189 -4.805 -3.580 1.00 97.00 90 ARG A C 1
ATOM 745 O O . ARG A 1 90 ? -2.170 -5.477 -3.630 1.00 97.00 90 ARG A O 1
ATOM 752 N N . PHE A 1 91 ? -3.815 -4.529 -2.445 1.00 97.38 91 PHE A N 1
ATOM 753 C CA . PHE A 1 91 ? -3.509 -5.216 -1.194 1.00 97.38 91 PHE A CA 1
ATOM 754 C C . PHE A 1 91 ? -4.673 -6.136 -0.822 1.00 97.38 91 PHE A C 1
ATOM 756 O O . PHE A 1 91 ? -5.833 -5.737 -0.924 1.00 97.38 91 PHE A O 1
ATOM 763 N N . ARG A 1 92 ? -4.351 -7.376 -0.449 1.00 95.00 92 ARG A N 1
ATOM 764 C CA . ARG A 1 92 ? -5.308 -8.391 -0.007 1.00 95.00 92 ARG A CA 1
ATOM 765 C C . ARG A 1 92 ? -5.065 -8.631 1.477 1.00 95.00 92 ARG A C 1
ATOM 767 O O . ARG A 1 92 ? -4.031 -9.184 1.841 1.00 95.00 92 ARG A O 1
ATOM 774 N N . GLU A 1 93 ? -5.991 -8.186 2.311 1.00 92.88 93 GLU A N 1
ATOM 775 C CA . GLU A 1 93 ? -6.047 -8.579 3.713 1.00 92.88 93 GLU A CA 1
ATOM 776 C C . GLU A 1 93 ? -6.820 -9.889 3.823 1.00 92.88 93 GLU A C 1
ATOM 778 O O . GLU A 1 93 ? -7.819 -10.087 3.131 1.00 92.88 93 GLU A O 1
ATOM 783 N N . TYR A 1 94 ? -6.358 -10.785 4.687 1.00 90.44 94 TYR A N 1
ATOM 784 C CA . TYR A 1 94 ? -6.993 -12.077 4.899 1.00 90.44 94 TYR A CA 1
ATOM 785 C C . TYR A 1 94 ? -7.548 -12.172 6.319 1.00 90.44 94 TYR A C 1
ATOM 787 O O . TYR A 1 94 ? -7.006 -11.591 7.257 1.00 90.44 94 TYR A O 1
ATOM 795 N N . SER A 1 95 ? -8.603 -12.956 6.517 1.00 86.25 95 SER A N 1
ATOM 796 C CA . SER A 1 95 ? -9.028 -13.369 7.862 1.00 86.25 95 SER A CA 1
ATOM 797 C C . SER A 1 95 ? -7.867 -13.991 8.661 1.00 86.25 95 SER A C 1
ATOM 799 O O . SER A 1 95 ? -6.911 -14.514 8.081 1.00 86.25 95 SER A O 1
ATOM 801 N N . THR A 1 96 ? -7.972 -14.011 9.991 1.00 82.31 96 THR A N 1
ATOM 802 C CA . THR A 1 96 ? -6.952 -14.583 10.897 1.00 82.31 96 THR A CA 1
ATOM 803 C C . THR A 1 96 ? -6.712 -16.085 10.712 1.00 82.31 96 THR A C 1
ATOM 805 O O . THR A 1 96 ? -5.752 -16.621 11.258 1.00 82.31 96 THR A O 1
ATOM 808 N N . SER A 1 97 ? -7.544 -16.754 9.913 1.00 81.00 97 SER A N 1
ATOM 809 C CA . SER A 1 97 ? -7.366 -18.140 9.475 1.00 81.00 97 SER A CA 1
ATOM 810 C C . SER A 1 97 ? -6.133 -18.354 8.582 1.00 81.00 97 SER A C 1
ATOM 812 O O . SER A 1 97 ? -5.744 -19.499 8.371 1.00 81.00 97 SER A O 1
ATOM 814 N N . TRP A 1 98 ? -5.527 -17.284 8.053 1.00 83.50 98 TRP A N 1
ATOM 815 C CA . TRP A 1 98 ? -4.332 -17.335 7.205 1.00 83.50 98 TRP A CA 1
ATOM 816 C C . TRP A 1 98 ? -3.072 -16.969 7.987 1.00 83.50 98 TRP A C 1
ATOM 818 O O . TRP A 1 98 ? -3.058 -16.016 8.777 1.00 83.50 98 TRP A O 1
ATOM 828 N N . ASN A 1 99 ? -1.988 -17.698 7.722 1.00 84.75 99 ASN A N 1
ATOM 829 C CA . ASN A 1 99 ? -0.695 -17.419 8.343 1.00 84.75 99 ASN A CA 1
ATOM 830 C C . ASN A 1 99 ? -0.177 -16.045 7.895 1.00 84.75 99 ASN A C 1
ATOM 832 O O . ASN A 1 99 ? -0.382 -15.649 6.759 1.00 84.75 99 ASN A O 1
ATOM 836 N N . ASP A 1 100 ? 0.509 -15.309 8.769 1.00 91.44 100 ASP A N 1
ATOM 837 C CA . ASP A 1 100 ? 1.054 -13.967 8.497 1.00 91.44 100 ASP A CA 1
ATOM 838 C C . ASP A 1 100 ? 0.040 -12.852 8.167 1.00 91.44 100 ASP A C 1
ATOM 840 O O . ASP A 1 100 ? 0.479 -11.732 7.907 1.00 91.44 100 ASP A O 1
ATOM 844 N N . SER A 1 101 ? -1.283 -13.069 8.222 1.00 90.25 101 SER A N 1
ATOM 845 C CA . SER A 1 101 ? -2.250 -12.009 7.869 1.00 90.25 101 SER A CA 1
ATOM 846 C C . SER A 1 101 ? -2.042 -10.715 8.676 1.00 90.25 101 SER A C 1
ATOM 848 O O . SER A 1 101 ? -1.935 -9.625 8.110 1.00 90.25 101 SER A O 1
ATOM 850 N N . LEU A 1 102 ? -1.860 -10.834 9.997 1.00 92.00 102 LEU A N 1
ATOM 851 C CA . LEU A 1 102 ? -1.569 -9.684 10.862 1.00 92.00 102 LEU A CA 1
ATOM 852 C C . LEU A 1 102 ? -0.244 -8.998 10.496 1.00 92.00 102 LEU A C 1
ATOM 854 O O . LEU A 1 102 ? -0.168 -7.772 10.489 1.00 92.00 102 LEU A O 1
ATOM 858 N N . ALA A 1 103 ? 0.789 -9.772 10.152 1.00 94.56 103 ALA A N 1
ATOM 859 C CA . ALA A 1 103 ? 2.082 -9.230 9.738 1.00 94.56 103 ALA A CA 1
ATOM 860 C C . ALA A 1 103 ? 1.995 -8.525 8.373 1.00 94.56 103 ALA A C 1
ATOM 862 O O . ALA A 1 103 ? 2.652 -7.507 8.155 1.00 94.56 103 ALA A O 1
ATOM 863 N N . ALA A 1 104 ? 1.168 -9.038 7.460 1.00 95.69 104 ALA A N 1
ATOM 864 C CA . ALA A 1 104 ? 0.898 -8.407 6.177 1.00 95.69 104 ALA A CA 1
ATOM 865 C C . ALA A 1 104 ? 0.134 -7.093 6.347 1.00 95.69 104 ALA A C 1
ATOM 867 O O . ALA A 1 104 ? 0.490 -6.107 5.698 1.00 95.69 104 ALA A O 1
ATOM 868 N N . LYS A 1 105 ? -0.859 -7.056 7.244 1.00 95.69 105 LYS A N 1
ATOM 869 C CA . LYS A 1 105 ? -1.590 -5.834 7.595 1.00 95.69 105 LYS A CA 1
ATOM 870 C C . LYS A 1 105 ? -0.671 -4.786 8.217 1.00 95.69 105 LYS A C 1
ATOM 872 O O . LYS A 1 105 ? -0.642 -3.656 7.741 1.00 95.69 105 LYS A O 1
ATOM 877 N N . ASP A 1 106 ? 0.131 -5.158 9.215 1.00 95.44 106 ASP A N 1
ATOM 878 C CA . ASP A 1 106 ? 1.091 -4.233 9.834 1.00 95.44 106 ASP A CA 1
ATOM 879 C C . ASP A 1 106 ? 2.088 -3.680 8.802 1.00 95.44 106 ASP A C 1
ATOM 881 O O . ASP A 1 106 ? 2.306 -2.467 8.723 1.00 95.44 106 ASP A O 1
ATOM 885 N N . TRP A 1 107 ? 2.614 -4.543 7.923 1.00 96.44 107 TRP A N 1
ATOM 886 C CA . TRP A 1 107 ? 3.456 -4.099 6.815 1.00 96.44 107 TRP A CA 1
ATOM 887 C C . TRP A 1 107 ? 2.717 -3.136 5.883 1.00 96.44 107 TRP A C 1
ATOM 889 O O . TRP A 1 107 ? 3.274 -2.098 5.541 1.00 96.44 107 TRP A O 1
ATOM 899 N N . PHE A 1 108 ? 1.479 -3.431 5.482 1.00 97.31 108 PHE A N 1
ATOM 900 C CA . PHE A 1 108 ? 0.684 -2.550 4.624 1.00 97.31 108 PHE A CA 1
ATOM 901 C C . PHE A 1 108 ? 0.502 -1.166 5.247 1.00 97.31 108 PHE A C 1
ATOM 903 O O . PHE A 1 108 ? 0.737 -0.166 4.576 1.00 97.31 108 PHE A O 1
ATOM 910 N N . LEU A 1 109 ? 0.183 -1.095 6.539 1.00 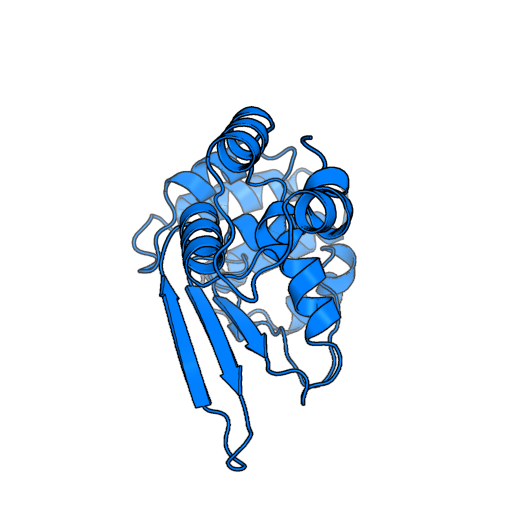96.94 109 LEU A N 1
ATOM 911 C CA . LEU A 1 109 ? -0.054 0.173 7.227 1.00 96.94 109 LEU A CA 1
ATOM 912 C C . LEU A 1 109 ? 1.203 1.043 7.352 1.00 96.94 109 LEU A C 1
ATOM 914 O O . LEU A 1 109 ? 1.093 2.272 7.405 1.00 96.94 109 LEU A O 1
ATOM 918 N N . ARG A 1 110 ? 2.392 0.432 7.378 1.00 94.12 110 ARG A N 1
ATOM 919 C CA . ARG A 1 110 ? 3.675 1.118 7.621 1.00 94.12 110 ARG A CA 1
ATOM 920 C C . ARG A 1 110 ? 4.564 1.245 6.384 1.00 94.12 110 ARG A C 1
ATOM 922 O O . ARG A 1 110 ? 5.517 2.020 6.394 1.00 94.12 110 ARG A O 1
ATOM 929 N N . SER A 1 111 ? 4.293 0.480 5.332 1.00 94.25 111 SER A N 1
ATOM 930 C CA . SER A 1 111 ? 5.159 0.390 4.161 1.00 94.25 111 SER A CA 1
ATOM 931 C C . SER A 1 111 ? 4.990 1.582 3.232 1.00 94.25 111 SER A C 1
ATOM 933 O O . SER A 1 111 ? 3.889 1.973 2.850 1.00 94.25 111 SER A O 1
ATOM 935 N N . GLU A 1 112 ? 6.119 2.100 2.762 1.00 92.75 112 GLU A N 1
ATOM 936 C CA . GLU A 1 112 ? 6.144 3.085 1.688 1.00 92.75 112 GLU A CA 1
ATOM 937 C C . GLU A 1 112 ? 5.490 2.552 0.398 1.00 92.75 112 GLU A C 1
ATOM 939 O O . GLU A 1 112 ? 4.798 3.291 -0.304 1.00 92.75 112 GLU A O 1
ATOM 944 N N . GLU A 1 113 ? 5.672 1.262 0.101 1.00 95.50 113 GLU A N 1
ATOM 945 C CA . GLU A 1 113 ? 5.118 0.612 -1.092 1.00 95.50 113 GLU A CA 1
ATOM 946 C C . GLU A 1 113 ? 3.581 0.662 -1.097 1.00 95.50 113 GLU A C 1
ATOM 948 O O . GLU A 1 113 ? 2.965 0.842 -2.149 1.00 95.50 113 GLU A O 1
ATOM 953 N N . ALA A 1 114 ? 2.956 0.564 0.081 1.00 96.12 114 ALA A N 1
ATOM 954 C CA . ALA A 1 114 ? 1.504 0.557 0.227 1.00 96.12 114 ALA A CA 1
ATOM 955 C C . ALA A 1 114 ? 0.847 1.866 -0.231 1.00 96.12 114 ALA A C 1
ATOM 957 O O . ALA A 1 114 ? -0.294 1.856 -0.687 1.00 96.12 114 ALA A O 1
ATOM 958 N N . ARG A 1 115 ? 1.583 2.985 -0.243 1.00 95.69 115 ARG A N 1
ATOM 959 C CA . ARG A 1 115 ? 1.084 4.285 -0.728 1.00 95.69 115 ARG A CA 1
ATOM 960 C C . ARG A 1 115 ? 0.616 4.230 -2.193 1.00 95.69 115 ARG A C 1
ATOM 962 O O . ARG A 1 115 ? -0.259 5.000 -2.605 1.00 95.69 115 ARG A O 1
ATOM 969 N N . ALA A 1 116 ? 1.163 3.304 -2.986 1.00 96.88 116 ALA A N 1
ATOM 970 C CA . ALA A 1 116 ? 0.793 3.094 -4.386 1.00 96.88 116 ALA A CA 1
ATOM 971 C C . ALA A 1 116 ? -0.485 2.251 -4.583 1.00 96.88 116 ALA A C 1
ATOM 973 O O . ALA A 1 116 ? -1.005 2.191 -5.707 1.00 96.88 116 ALA A O 1
ATOM 974 N N . VAL A 1 117 ? -1.016 1.643 -3.516 1.00 97.75 117 VAL A N 1
ATOM 975 C CA . VAL A 1 117 ? -2.228 0.814 -3.555 1.00 97.75 117 VAL A CA 1
ATOM 976 C C . VAL A 1 117 ? -3.421 1.646 -4.002 1.00 97.75 117 VAL A C 1
ATOM 978 O O . VAL A 1 117 ? -3.620 2.778 -3.557 1.00 97.75 117 VAL A O 1
ATOM 981 N N . ARG A 1 118 ? -4.211 1.082 -4.916 1.00 97.62 118 ARG A N 1
ATOM 982 C CA . ARG A 1 118 ? -5.475 1.661 -5.387 1.00 97.62 118 ARG A CA 1
ATOM 983 C C . ARG A 1 118 ? -6.688 0.781 -5.145 1.00 97.62 118 ARG A C 1
ATOM 985 O O . ARG A 1 118 ? -7.812 1.209 -5.398 1.00 97.62 118 ARG A O 1
ATOM 992 N N . ARG A 1 119 ? -6.449 -0.435 -4.663 1.00 97.50 119 ARG A N 1
ATOM 993 C CA . ARG A 1 119 ? -7.469 -1.436 -4.418 1.00 97.50 119 ARG A CA 1
ATOM 994 C C . ARG A 1 119 ? -7.131 -2.224 -3.165 1.00 97.50 119 ARG A C 1
ATOM 996 O O . ARG A 1 119 ? -6.058 -2.815 -3.077 1.00 97.50 119 ARG A O 1
ATOM 1003 N N . TYR A 1 120 ? -8.051 -2.235 -2.222 1.00 97.75 120 TYR A N 1
ATOM 1004 C CA . TYR A 1 120 ? -7.984 -3.034 -1.013 1.00 97.75 120 TYR A CA 1
ATOM 1005 C C . TYR A 1 120 ? -9.088 -4.086 -1.059 1.00 97.75 120 TYR A C 1
ATOM 1007 O O . TYR A 1 120 ? -10.229 -3.781 -1.412 1.00 97.75 120 TYR A O 1
ATOM 1015 N N . GLU A 1 121 ? -8.734 -5.320 -0.728 1.00 96.31 121 GLU A N 1
ATOM 1016 C CA . GLU A 1 121 ? -9.659 -6.444 -0.655 1.00 96.31 121 GLU A CA 1
ATOM 1017 C C . GLU A 1 121 ? -9.530 -7.112 0.710 1.00 96.31 121 GLU A C 1
ATOM 1019 O O . GLU A 1 121 ? -8.419 -7.467 1.097 1.00 96.31 121 GLU A O 1
ATOM 1024 N N . PHE A 1 122 ? -10.646 -7.330 1.406 1.00 94.38 122 PHE A N 1
ATOM 1025 C CA . PHE A 1 122 ? -10.684 -8.246 2.545 1.00 94.38 122 PHE A CA 1
ATOM 1026 C C . PHE A 1 122 ? -11.209 -9.598 2.075 1.00 94.38 122 PHE A C 1
ATOM 1028 O O . PHE A 1 122 ? -12.299 -9.690 1.495 1.00 94.38 122 PHE A O 1
ATOM 1035 N N . ARG A 1 123 ? -10.413 -10.640 2.303 1.00 91.25 123 ARG A N 1
ATOM 1036 C CA . ARG A 1 123 ? -10.681 -12.001 1.859 1.00 91.25 123 ARG A CA 1
ATOM 1037 C C . ARG A 1 123 ? -10.797 -12.956 3.043 1.00 91.25 123 ARG A C 1
ATOM 1039 O O . ARG A 1 123 ? -10.025 -12.896 3.996 1.00 91.25 123 ARG A O 1
ATOM 1046 N N . HIS A 1 124 ? -11.748 -13.876 2.976 1.00 88.19 124 HIS A N 1
ATOM 1047 C CA . HIS A 1 124 ? -11.939 -14.927 3.978 1.00 88.19 124 HIS A CA 1
ATOM 1048 C C . HIS A 1 124 ? -12.158 -16.278 3.292 1.00 88.19 124 HIS A C 1
ATOM 1050 O O . HIS A 1 124 ? -12.441 -16.339 2.096 1.00 88.19 124 HIS A O 1
ATOM 1056 N N . CYS A 1 125 ? -11.974 -17.369 4.036 1.00 81.44 125 CYS A N 1
ATOM 1057 C CA . CYS A 1 125 ? -12.080 -18.739 3.515 1.00 81.44 125 CYS A CA 1
ATOM 1058 C C . CYS A 1 125 ? -12.963 -19.632 4.407 1.00 81.44 125 CYS A C 1
ATOM 1060 O O . CYS A 1 125 ? -12.805 -20.850 4.434 1.00 81.44 125 CYS A O 1
ATOM 1062 N N . ASP A 1 126 ? -13.888 -19.032 5.157 1.00 77.38 126 ASP A N 1
ATOM 1063 C CA . ASP A 1 126 ? -14.686 -19.749 6.162 1.00 77.38 126 ASP A CA 1
ATOM 1064 C C . ASP A 1 126 ? -15.577 -20.850 5.549 1.00 77.38 126 ASP A C 1
ATOM 1066 O O . ASP A 1 126 ? -15.838 -21.862 6.195 1.00 77.38 126 ASP A O 1
ATOM 1070 N N . ASP A 1 127 ? -15.949 -20.713 4.270 1.00 73.50 127 ASP A N 1
ATOM 1071 C CA . ASP A 1 127 ? -16.762 -21.684 3.518 1.00 73.50 127 ASP A CA 1
ATOM 1072 C C . ASP A 1 127 ? -15.931 -22.632 2.621 1.00 73.50 127 ASP A C 1
ATOM 1074 O O . ASP A 1 127 ? -16.459 -23.268 1.706 1.00 73.50 127 ASP A O 1
ATOM 1078 N N . GLY A 1 128 ? -14.611 -22.710 2.824 1.00 74.88 128 GLY A N 1
ATOM 1079 C CA . GLY A 1 128 ? -13.708 -23.592 2.069 1.00 74.88 128 GLY A CA 1
ATOM 1080 C C . GLY A 1 128 ? -13.272 -23.078 0.689 1.00 74.88 128 GLY A C 1
ATOM 1081 O O . GLY A 1 128 ? -12.377 -23.665 0.081 1.00 74.88 128 GLY A O 1
ATOM 1082 N N . PHE A 1 129 ? -13.846 -21.970 0.213 1.00 79.56 129 PHE A N 1
ATOM 1083 C CA . PHE A 1 129 ? -13.356 -21.213 -0.940 1.00 79.56 129 PHE A CA 1
ATOM 1084 C C . PHE A 1 129 ? -13.077 -19.767 -0.540 1.00 79.56 129 PHE A C 1
ATOM 1086 O O . PHE A 1 129 ? -13.794 -19.190 0.275 1.00 79.56 129 PHE A O 1
ATOM 1093 N N . GLU A 1 130 ? -12.052 -19.179 -1.151 1.00 83.69 130 GLU A N 1
ATOM 1094 C CA . GLU A 1 130 ? -11.697 -17.780 -0.941 1.00 83.69 130 GLU A CA 1
ATOM 1095 C C . GLU A 1 130 ? -12.803 -16.856 -1.477 1.00 83.69 130 GLU A C 1
ATOM 1097 O O . GLU A 1 130 ? -1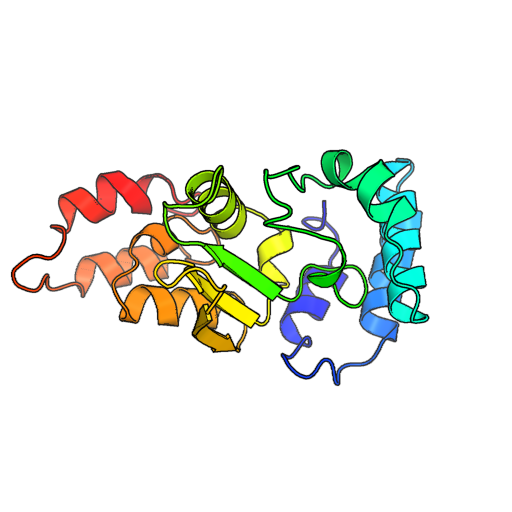3.154 -16.898 -2.659 1.00 83.69 130 GLU A O 1
ATOM 1102 N N . GLN A 1 131 ? -13.336 -16.004 -0.605 1.00 86.88 131 GLN A N 1
ATOM 1103 C CA . GLN A 1 131 ? -14.354 -15.008 -0.923 1.00 86.88 131 GLN A CA 1
ATOM 1104 C C . GLN A 1 131 ? -13.836 -13.608 -0.596 1.00 86.88 131 GLN A C 1
ATOM 1106 O O . GLN A 1 131 ? -13.163 -13.405 0.412 1.00 86.88 131 GLN A O 1
ATOM 1111 N N . CYS A 1 132 ? -14.157 -12.638 -1.453 1.00 91.06 132 CYS A N 1
ATOM 1112 C CA . CYS A 1 132 ? -13.888 -11.223 -1.213 1.00 91.06 132 CYS A CA 1
ATOM 1113 C C . CYS A 1 132 ? -15.152 -10.578 -0.638 1.00 91.06 132 CYS A C 1
ATOM 1115 O O . CYS A 1 132 ? -16.136 -10.426 -1.364 1.00 91.06 132 CYS A O 1
ATOM 1117 N N . SER A 1 133 ? -15.136 -10.222 0.645 1.00 90.56 133 SER A N 1
ATOM 1118 C CA . SER A 1 133 ? -16.294 -9.616 1.317 1.00 90.56 133 SER A CA 1
ATOM 1119 C C . SER A 1 133 ? -16.236 -8.095 1.368 1.00 90.56 133 SER A C 1
ATOM 1121 O O . SER A 1 133 ? -17.281 -7.455 1.470 1.00 90.56 133 SER A O 1
ATOM 1123 N N . ILE A 1 134 ? -15.045 -7.501 1.250 1.00 93.62 134 ILE A N 1
ATOM 1124 C CA . ILE A 1 134 ? -14.869 -6.047 1.189 1.00 93.62 134 ILE A CA 1
ATOM 1125 C C . ILE A 1 134 ? -13.980 -5.710 -0.000 1.00 93.62 134 ILE A C 1
ATOM 1127 O O . ILE A 1 134 ? -12.892 -6.263 -0.143 1.00 93.62 134 ILE A O 1
ATOM 1131 N N . LEU A 1 135 ? -14.430 -4.764 -0.823 1.00 96.06 135 LEU A N 1
ATOM 1132 C CA . LEU A 1 135 ? -13.654 -4.157 -1.897 1.00 96.06 135 LEU A CA 1
ATOM 1133 C C . LEU A 1 135 ? -13.708 -2.638 -1.738 1.00 96.06 135 LEU A C 1
ATOM 1135 O O . LEU A 1 135 ? -14.784 -2.046 -1.813 1.00 96.06 135 LEU A O 1
ATOM 1139 N N . ILE A 1 136 ? -12.546 -2.013 -1.559 1.00 96.94 136 ILE A N 1
ATOM 1140 C CA . ILE A 1 136 ? -12.409 -0.556 -1.483 1.00 96.94 136 ILE A CA 1
ATOM 1141 C C . ILE A 1 136 ? -11.444 -0.114 -2.581 1.00 96.94 136 ILE A C 1
ATOM 1143 O O . ILE A 1 136 ? -10.324 -0.616 -2.680 1.00 96.94 136 ILE A O 1
ATOM 1147 N N . GLU A 1 137 ? -11.870 0.839 -3.402 1.00 96.69 137 GLU A N 1
ATOM 1148 C CA . GLU A 1 137 ? -11.039 1.451 -4.439 1.00 96.69 137 GLU A CA 1
ATOM 1149 C C . GLU A 1 137 ? -10.886 2.948 -4.161 1.00 96.69 137 GLU A C 1
ATOM 1151 O O . GLU A 1 137 ? -11.823 3.616 -3.727 1.00 96.69 137 GLU A O 1
ATOM 1156 N N . GLY A 1 138 ? -9.691 3.483 -4.398 1.00 95.88 138 GLY A N 1
ATOM 1157 C CA . GLY A 1 138 ? -9.374 4.879 -4.104 1.00 95.88 138 GLY A CA 1
ATOM 1158 C C . GLY A 1 138 ? -7.881 5.089 -3.907 1.00 95.88 138 GLY A C 1
ATOM 1159 O O . GLY A 1 138 ? -7.082 4.176 -4.097 1.00 95.88 138 GLY A O 1
ATOM 1160 N N . SER A 1 139 ? -7.475 6.298 -3.535 1.00 96.19 139 SER A N 1
ATOM 1161 C CA . SER A 1 139 ? -6.107 6.521 -3.062 1.00 96.19 139 SER A CA 1
ATOM 1162 C C . SER A 1 139 ? -5.854 5.752 -1.762 1.00 96.19 139 SER A C 1
ATOM 1164 O O . SER A 1 139 ? -6.789 5.426 -1.032 1.00 96.19 139 SER A O 1
ATOM 1166 N N . TYR A 1 140 ? -4.585 5.504 -1.433 1.00 97.12 140 TYR A N 1
ATOM 1167 C CA . TYR A 1 140 ? -4.217 4.855 -0.170 1.00 97.12 140 TYR A CA 1
ATOM 1168 C C . TYR A 1 140 ? -4.852 5.556 1.043 1.00 97.12 140 TYR A C 1
ATOM 1170 O O . TYR A 1 140 ? -5.431 4.907 1.905 1.00 97.12 140 TYR A O 1
ATOM 1178 N N . ARG A 1 141 ? -4.851 6.894 1.049 1.00 96.50 141 ARG A N 1
ATOM 1179 C CA . ARG A 1 141 ? -5.495 7.696 2.093 1.00 96.50 141 ARG A CA 1
ATOM 1180 C C . ARG A 1 141 ? -7.000 7.432 2.189 1.00 96.50 141 ARG A C 1
ATOM 1182 O O . ARG A 1 141 ? -7.492 7.176 3.280 1.00 96.50 141 ARG A O 1
ATOM 1189 N N . GLN A 1 142 ? -7.705 7.450 1.058 1.00 96.88 142 GLN A N 1
ATOM 1190 C CA . GLN A 1 142 ? -9.150 7.193 1.012 1.00 96.88 142 GLN A CA 1
ATOM 1191 C C . GLN A 1 142 ? -9.496 5.771 1.465 1.00 96.88 142 GLN A C 1
ATOM 1193 O O . GLN A 1 142 ? -10.509 5.568 2.127 1.00 96.88 142 GLN A O 1
ATOM 1198 N N . ILE A 1 143 ? -8.646 4.794 1.134 1.00 97.88 143 ILE A N 1
ATOM 1199 C CA . ILE A 1 143 ? -8.792 3.411 1.599 1.00 97.88 143 ILE A CA 1
ATOM 1200 C C . ILE A 1 143 ? -8.707 3.359 3.126 1.00 97.88 143 ILE A C 1
ATOM 1202 O O . ILE A 1 143 ? -9.604 2.814 3.760 1.00 97.88 143 ILE A O 1
ATOM 1206 N N . LEU A 1 144 ? -7.672 3.959 3.723 1.00 98.12 144 LEU A N 1
ATOM 1207 C CA . LEU A 1 144 ? -7.512 3.977 5.179 1.00 98.12 144 LEU A CA 1
ATOM 1208 C C . LEU A 1 144 ? -8.645 4.729 5.884 1.00 98.12 144 LEU A C 1
ATOM 1210 O O . LEU A 1 144 ? -9.125 4.279 6.915 1.00 98.12 144 LEU A O 1
ATOM 1214 N N . GLU A 1 145 ? -9.100 5.854 5.331 1.00 97.88 145 GLU A N 1
ATOM 1215 C CA . GLU A 1 145 ? -10.245 6.597 5.871 1.00 97.88 145 GLU A CA 1
ATOM 1216 C C . GLU A 1 145 ? -11.527 5.768 5.835 1.00 97.88 145 GLU A C 1
ATOM 1218 O O . GLU A 1 145 ? -12.322 5.830 6.772 1.00 97.88 145 GLU A O 1
ATOM 1223 N N . ARG A 1 146 ? -11.724 4.969 4.781 1.00 97.44 146 ARG A N 1
ATOM 1224 C CA . ARG A 1 146 ? -12.875 4.076 4.694 1.00 97.44 146 ARG A CA 1
ATOM 1225 C C . ARG A 1 146 ? -12.796 2.944 5.715 1.00 97.44 146 ARG A C 1
ATOM 1227 O O . ARG A 1 146 ? -13.781 2.686 6.390 1.00 97.44 146 ARG A O 1
ATOM 1234 N N . LEU A 1 147 ? -11.625 2.331 5.868 1.00 96.81 147 LEU A N 1
ATOM 1235 C CA . LEU A 1 147 ? -11.385 1.314 6.893 1.00 96.81 147 LEU A CA 1
ATOM 1236 C C . LEU A 1 147 ? -11.605 1.871 8.308 1.00 96.81 147 LEU A C 1
ATOM 1238 O O . LEU A 1 147 ? -12.256 1.224 9.122 1.00 96.81 147 LEU A O 1
ATOM 1242 N N . LEU A 1 148 ? -11.155 3.103 8.577 1.00 95.94 148 LEU A N 1
ATOM 1243 C CA . LEU A 1 148 ? -11.399 3.782 9.853 1.00 95.94 148 LEU A CA 1
ATOM 1244 C C . LEU A 1 148 ? -12.897 3.988 10.120 1.00 95.94 148 LEU A C 1
ATOM 1246 O O . LEU A 1 148 ? -13.352 3.778 11.238 1.00 95.94 148 LEU A O 1
ATOM 1250 N N . GLN A 1 149 ? -13.665 4.392 9.100 1.00 93.62 149 GLN A N 1
ATOM 1251 C CA . GLN A 1 149 ? -15.127 4.530 9.199 1.00 93.62 149 GLN A CA 1
ATOM 1252 C C . GLN A 1 149 ? -15.823 3.196 9.480 1.00 93.62 149 GLN A C 1
ATOM 1254 O O . GLN A 1 149 ? -16.868 3.186 10.124 1.00 93.62 149 GLN A O 1
ATOM 1259 N N . ASP A 1 150 ? -15.243 2.095 9.006 1.00 91.38 150 ASP A N 1
ATOM 1260 C CA . ASP A 1 150 ? -15.737 0.738 9.228 1.00 91.38 150 ASP A CA 1
ATOM 1261 C C . ASP A 1 150 ? -15.214 0.138 10.563 1.00 91.38 150 ASP A C 1
ATOM 1263 O O . ASP A 1 150 ? -15.444 -1.038 10.845 1.00 91.38 150 ASP A O 1
ATOM 1267 N N . GLY A 1 151 ? -14.544 0.940 11.405 1.00 91.69 151 GLY A N 1
ATOM 1268 C CA . GLY A 1 151 ? -14.117 0.576 12.764 1.00 91.69 151 GLY A CA 1
ATOM 1269 C C . GLY A 1 151 ? -12.698 0.007 12.880 1.00 91.69 151 GLY A C 1
ATOM 1270 O O . GLY A 1 151 ? -12.301 -0.451 13.952 1.00 91.69 151 GLY A O 1
ATOM 1271 N N . ASP A 1 152 ? -11.905 0.029 11.807 1.00 94.00 152 ASP A N 1
ATOM 1272 C CA . ASP A 1 152 ? -10.520 -0.442 11.833 1.00 94.00 152 ASP A CA 1
ATOM 1273 C C . ASP A 1 152 ? -9.565 0.657 12.319 1.00 94.00 152 ASP A C 1
ATOM 1275 O O . ASP A 1 152 ? -8.943 1.375 11.535 1.00 94.00 152 ASP A O 1
ATOM 1279 N N . TYR A 1 153 ? -9.434 0.796 13.638 1.00 95.50 153 TYR A N 1
ATOM 1280 C CA . TYR A 1 153 ? -8.572 1.810 14.257 1.00 95.50 153 TYR A CA 1
ATOM 1281 C C . TYR A 1 153 ? -7.071 1.586 14.016 1.00 95.50 153 TYR A C 1
ATOM 1283 O O . TYR A 1 153 ? -6.292 2.532 14.158 1.00 95.50 153 TYR A O 1
ATOM 1291 N N . ALA A 1 154 ? -6.649 0.388 13.584 1.00 95.69 154 ALA A N 1
ATOM 1292 C CA . ALA A 1 154 ? -5.240 0.096 13.315 1.00 95.69 154 ALA A CA 1
ATOM 1293 C C . ALA A 1 154 ? -4.655 1.010 12.231 1.00 95.69 154 ALA A C 1
ATOM 1295 O O . ALA A 1 154 ? -3.466 1.339 12.260 1.00 95.69 154 ALA A O 1
ATOM 1296 N N . VAL A 1 155 ? -5.493 1.499 11.312 1.00 97.25 155 VAL A N 1
ATOM 1297 C CA . VAL A 1 155 ? -5.069 2.419 10.250 1.00 97.25 155 VAL A CA 1
ATOM 1298 C C . VAL A 1 155 ? -4.474 3.725 10.774 1.00 97.25 155 VAL A C 1
ATOM 1300 O O . VAL A 1 155 ? -3.657 4.338 10.083 1.00 97.25 155 VAL A O 1
ATOM 1303 N N . LEU A 1 156 ? -4.816 4.130 12.002 1.00 97.00 156 LEU A N 1
ATOM 1304 C CA . LEU A 1 156 ? -4.280 5.328 12.647 1.00 97.00 156 LEU A CA 1
ATOM 1305 C C . LEU A 1 156 ? -2.783 5.224 12.951 1.00 97.00 156 LEU A C 1
ATOM 1307 O O . LEU A 1 156 ? -2.157 6.254 13.173 1.00 97.00 156 LEU A O 1
ATOM 1311 N N . ALA A 1 157 ? -2.179 4.032 12.899 1.00 96.25 157 ALA A N 1
ATOM 1312 C CA . ALA A 1 157 ? -0.726 3.865 12.982 1.00 96.25 157 ALA A CA 1
ATOM 1313 C C . ALA A 1 157 ? 0.006 4.253 11.677 1.00 96.25 157 ALA A C 1
ATOM 1315 O O . ALA A 1 157 ? 1.237 4.325 11.649 1.00 96.25 157 ALA A O 1
ATOM 1316 N N . SER A 1 158 ? -0.722 4.486 10.578 1.00 97.00 158 SER A N 1
ATOM 1317 C CA . SER A 1 158 ? -0.123 4.738 9.267 1.00 97.00 158 SER A CA 1
ATOM 1318 C C . SER A 1 158 ? 0.419 6.168 9.113 1.00 97.00 158 SER A C 1
ATOM 1320 O O . SER A 1 158 ? -0.298 7.128 9.415 1.00 97.00 158 SER A O 1
ATOM 1322 N N . PRO A 1 159 ? 1.608 6.368 8.501 1.00 94.81 159 PRO A N 1
ATOM 1323 C CA . PRO A 1 159 ? 2.150 7.701 8.206 1.00 94.81 159 PRO A CA 1
ATOM 1324 C C . PRO A 1 159 ? 1.301 8.521 7.219 1.00 94.81 159 PRO A C 1
ATOM 1326 O O . PRO A 1 159 ? 1.615 9.678 6.952 1.00 94.81 159 PRO A O 1
ATOM 1329 N N . ALA A 1 160 ? 0.237 7.948 6.648 1.00 95.50 160 ALA A N 1
ATOM 1330 C CA . ALA A 1 160 ? -0.730 8.696 5.852 1.00 95.50 160 ALA A CA 1
ATOM 1331 C C . ALA A 1 160 ? -1.567 9.684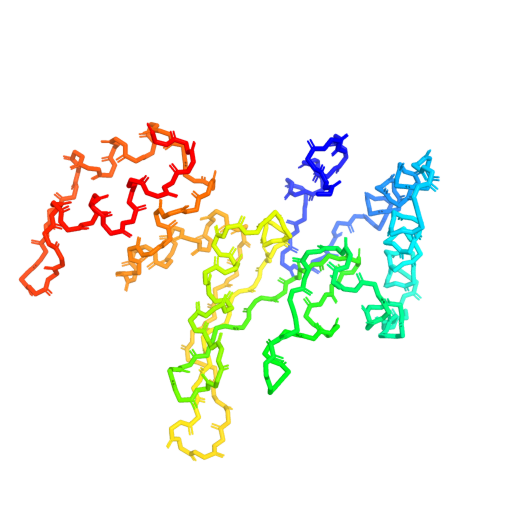 6.683 1.00 95.50 160 ALA A C 1
ATOM 1333 O O . ALA A 1 160 ? -2.180 10.574 6.096 1.00 95.50 160 ALA A O 1
ATOM 1334 N N . PHE A 1 161 ? -1.637 9.521 8.010 1.00 96.62 161 PHE A N 1
ATOM 1335 C CA . PHE A 1 161 ? -2.269 10.473 8.930 1.00 96.62 161 PHE A CA 1
ATOM 1336 C C . PHE A 1 161 ? -1.226 11.445 9.474 1.00 96.62 161 PHE A C 1
ATOM 1338 O O . PHE A 1 161 ? -0.194 11.039 10.005 1.00 96.62 161 PHE A O 1
ATOM 1345 N N . THR A 1 162 ? -1.488 12.740 9.320 1.00 96.62 162 THR A N 1
ATOM 1346 C CA . THR A 1 162 ? -0.673 13.804 9.907 1.00 96.62 162 THR A CA 1
ATOM 1347 C C . THR A 1 162 ? -1.026 13.998 11.378 1.00 96.62 162 THR A C 1
ATOM 1349 O O . THR A 1 162 ? -2.120 13.638 11.812 1.00 96.62 162 THR A O 1
ATOM 1352 N N . LYS A 1 163 ? -0.153 14.668 12.138 1.00 96.38 163 LYS A N 1
ATOM 1353 C CA . LYS A 1 163 ? -0.452 15.071 13.520 1.00 96.38 163 LYS A CA 1
ATOM 1354 C C . LYS A 1 163 ? -1.801 15.784 13.654 1.00 96.38 163 LYS A C 1
ATOM 1356 O O . LYS A 1 163 ? -2.574 15.487 14.554 1.00 96.38 163 LYS A O 1
ATOM 1361 N N . SER A 1 164 ? -2.099 16.694 12.724 1.00 97.38 164 SER A N 1
ATOM 1362 C CA . SER A 1 164 ? -3.360 17.440 12.719 1.00 97.38 164 SER A CA 1
ATOM 1363 C C . SER A 1 164 ? -4.570 16.528 12.513 1.00 97.38 164 SER A C 1
ATOM 1365 O O . SER A 1 164 ? -5.617 16.773 13.113 1.00 97.38 164 SER A O 1
ATOM 1367 N N . ASP A 1 165 ? -4.443 15.490 11.683 1.00 97.06 165 ASP A N 1
ATOM 1368 C CA . ASP A 1 165 ? -5.514 14.512 11.470 1.00 97.06 165 ASP A CA 1
ATOM 1369 C C . ASP A 1 165 ? -5.769 13.712 12.750 1.00 97.06 165 ASP A C 1
ATOM 1371 O O . ASP A 1 165 ? -6.916 13.555 13.163 1.00 97.06 165 ASP A O 1
ATOM 1375 N N . LEU A 1 166 ? -4.695 13.263 13.408 1.00 97.12 166 LEU A N 1
ATOM 1376 C CA . LEU A 1 166 ? -4.754 12.478 14.644 1.00 97.12 166 LEU A CA 1
ATOM 1377 C C . LEU A 1 166 ? -5.336 13.299 15.802 1.00 97.12 166 LEU A C 1
ATOM 1379 O O . LEU A 1 166 ? -6.270 12.854 16.463 1.00 97.12 166 LEU A O 1
ATOM 1383 N N . ASP A 1 167 ? -4.872 14.537 15.991 1.00 96.50 167 ASP A N 1
ATOM 1384 C CA . ASP A 1 167 ? -5.415 15.455 16.998 1.00 96.50 167 ASP A CA 1
ATOM 1385 C C . ASP A 1 167 ? -6.901 15.757 16.753 1.00 96.50 167 ASP A C 1
ATOM 1387 O O . ASP A 1 167 ? -7.677 15.928 17.697 1.00 96.50 167 ASP A O 1
ATOM 1391 N N . SER A 1 168 ? -7.309 15.847 15.484 1.00 96.38 168 SER A N 1
ATOM 1392 C CA . SER A 1 168 ? -8.710 16.064 15.112 1.00 96.38 168 SER A CA 1
ATOM 1393 C C . SER A 1 168 ? -9.562 14.830 15.399 1.00 96.38 168 SER A C 1
ATOM 1395 O O . SER A 1 168 ? -10.666 14.970 15.928 1.00 96.38 168 SER A O 1
ATOM 1397 N N . PHE A 1 169 ? -9.045 13.631 15.118 1.00 96.06 169 PHE A N 1
ATOM 1398 C CA . PHE A 1 169 ? -9.697 12.371 15.467 1.00 96.06 169 PHE A CA 1
ATOM 1399 C C . PHE A 1 169 ? -9.896 12.256 16.985 1.00 96.06 169 PHE A C 1
ATOM 1401 O O . PHE A 1 169 ? -11.025 12.087 17.434 1.00 96.06 169 PHE A O 1
ATOM 1408 N N . ILE A 1 170 ? -8.843 12.477 17.782 1.00 95.19 170 ILE A N 1
ATOM 1409 C CA . ILE A 1 170 ? -8.900 12.407 19.255 1.00 95.19 170 ILE A CA 1
ATOM 1410 C C . ILE A 1 170 ? -9.982 13.332 19.827 1.00 95.19 170 ILE A C 1
ATOM 1412 O O . ILE A 1 170 ? -10.710 12.955 20.741 1.00 95.19 170 ILE A O 1
ATOM 1416 N N . LYS A 1 171 ? -10.111 14.548 19.285 1.00 94.25 171 LYS A N 1
ATOM 1417 C CA . LYS A 1 171 ? -11.088 15.542 19.761 1.00 94.25 171 LYS A CA 1
ATOM 1418 C C . LYS A 1 171 ? -12.531 15.235 19.372 1.00 94.25 171 LYS A C 1
ATOM 1420 O O . LYS A 1 171 ? -13.439 15.742 20.025 1.00 94.25 171 LYS A O 1
ATOM 1425 N N . SER A 1 172 ? -12.740 14.514 18.275 1.00 92.81 172 SER A N 1
ATOM 1426 C CA . SER A 1 172 ? -14.067 14.309 17.680 1.00 92.81 172 SER A CA 1
ATOM 1427 C C . SER A 1 172 ? -14.628 12.910 17.898 1.00 92.81 172 SER A C 1
ATOM 1429 O O . SER A 1 172 ? -15.830 12.716 17.728 1.00 92.81 172 SER A O 1
ATOM 1431 N N . TYR A 1 173 ? -13.789 11.953 18.285 1.00 92.38 173 TYR A N 1
ATOM 1432 C CA . TYR A 1 173 ? -14.205 10.585 18.535 1.00 92.38 173 TYR A CA 1
ATOM 1433 C C . TYR A 1 173 ? -15.117 10.487 19.756 1.00 92.38 173 TYR A C 1
ATOM 1435 O O . TYR A 1 173 ? -14.795 10.946 20.855 1.00 92.38 173 TYR A O 1
ATOM 1443 N N . ILE A 1 174 ? -16.255 9.841 19.544 1.00 88.31 174 ILE A N 1
ATOM 1444 C CA . ILE A 1 174 ? -17.239 9.524 20.567 1.00 88.31 174 ILE A CA 1
ATOM 1445 C C . ILE A 1 174 ? -17.440 8.009 20.455 1.00 88.31 174 ILE A C 1
ATOM 1447 O O . ILE A 1 174 ? -18.025 7.582 19.463 1.00 88.31 174 ILE A O 1
ATOM 1451 N N . PRO A 1 175 ? -16.916 7.200 21.397 1.00 85.69 175 PRO A N 1
ATOM 1452 C CA . PRO A 1 175 ? -16.999 5.747 21.297 1.00 85.69 175 PRO A CA 1
ATOM 1453 C C . PRO A 1 175 ? -18.449 5.284 21.413 1.00 85.69 175 PRO A C 1
ATOM 1455 O O . PRO A 1 175 ? -19.154 5.677 22.351 1.00 85.69 175 PRO A O 1
ATOM 1458 N N . ASP A 1 176 ? -18.868 4.400 20.511 1.00 85.12 176 ASP A N 1
ATOM 1459 C CA . ASP A 1 176 ? -20.120 3.679 20.679 1.00 85.12 176 ASP A CA 1
ATOM 1460 C C . ASP A 1 176 ? -19.962 2.555 21.715 1.00 85.12 176 ASP A C 1
ATOM 1462 O O . ASP A 1 176 ? -18.869 2.159 22.138 1.00 85.12 176 ASP A O 1
ATOM 1466 N N . LYS A 1 177 ? -21.093 2.027 22.191 1.00 81.44 177 LYS A N 1
ATOM 1467 C CA . LYS A 1 177 ? -21.083 0.954 23.188 1.00 81.44 177 LYS A CA 1
ATOM 1468 C C . LYS A 1 177 ? -20.461 -0.315 22.594 1.00 81.44 177 LYS A C 1
ATOM 1470 O O . LYS A 1 177 ? -21.111 -1.006 21.816 1.00 81.44 177 LYS A O 1
ATOM 1475 N N . GLY A 1 178 ? -19.278 -0.676 23.085 1.00 79.44 178 GLY A N 1
ATOM 1476 C CA . GLY A 1 178 ? -18.530 -1.857 22.644 1.00 79.44 178 GLY A CA 1
ATOM 1477 C C . GLY A 1 178 ? -17.271 -1.521 21.848 1.00 79.44 178 GLY A C 1
ATOM 1478 O O . GLY A 1 178 ? -16.472 -2.425 21.619 1.00 79.44 178 GLY A O 1
ATOM 1479 N N . ASP A 1 179 ? -17.072 -0.249 21.498 1.00 86.38 179 ASP A N 1
ATOM 1480 C CA . ASP A 1 179 ? -15.843 0.219 20.867 1.00 86.38 179 ASP A CA 1
ATOM 1481 C C . ASP A 1 179 ? -14.696 0.380 21.871 1.00 86.38 179 ASP A C 1
ATOM 1483 O O . ASP A 1 179 ? -14.890 0.419 23.092 1.00 86.38 179 ASP A O 1
ATOM 1487 N N . PHE A 1 180 ? -13.484 0.515 21.331 1.00 89.00 180 PHE A N 1
ATOM 1488 C CA . PHE A 1 180 ? -12.304 0.893 22.097 1.00 89.00 180 PHE A CA 1
ATOM 1489 C C . PHE A 1 180 ? -12.481 2.278 22.727 1.00 89.00 180 PHE A C 1
ATOM 1491 O O . PHE A 1 180 ? -13.026 3.205 22.113 1.00 89.00 180 PHE A O 1
ATOM 1498 N N . THR A 1 181 ? -11.977 2.443 23.951 1.00 93.00 181 THR A N 1
ATOM 1499 C CA . THR A 1 181 ? -11.882 3.776 24.553 1.00 93.00 181 THR A CA 1
ATOM 1500 C C . THR A 1 181 ? -10.837 4.609 23.814 1.00 93.00 181 THR A C 1
ATOM 1502 O O . THR A 1 181 ? -9.947 4.080 23.146 1.00 93.00 181 THR A O 1
ATOM 1505 N N . MET A 1 182 ? -10.919 5.934 23.945 1.00 94.75 182 MET A N 1
ATOM 1506 C CA . MET A 1 182 ? -9.923 6.822 23.341 1.00 94.75 182 MET A CA 1
ATOM 1507 C C . MET A 1 182 ? -8.513 6.539 23.877 1.00 94.75 182 MET A C 1
ATOM 1509 O O . MET A 1 182 ? -7.555 6.548 23.111 1.00 94.75 182 MET A O 1
ATOM 1513 N N . GLU A 1 183 ? -8.371 6.238 25.170 1.00 93.44 183 GLU A N 1
ATOM 1514 C CA . GLU A 1 183 ? -7.079 5.888 25.766 1.00 93.44 183 GLU A CA 1
ATOM 1515 C C . GLU A 1 183 ? -6.472 4.645 25.107 1.00 93.44 183 GLU A C 1
ATOM 1517 O O . GLU A 1 183 ? -5.294 4.670 24.762 1.00 93.44 183 GLU A O 1
ATOM 1522 N N . GLN A 1 184 ? -7.286 3.611 24.859 1.00 94.06 184 GLN A N 1
ATOM 1523 C CA . GLN A 1 184 ? -6.846 2.399 24.164 1.00 94.06 184 GLN A CA 1
ATOM 1524 C C . GLN A 1 184 ? -6.423 2.704 22.727 1.00 94.06 184 GLN A C 1
ATOM 1526 O O . GLN A 1 184 ? -5.355 2.286 22.302 1.00 94.06 184 GLN A O 1
ATOM 1531 N N . ILE A 1 185 ? -7.211 3.491 21.984 1.00 94.69 185 ILE A N 1
ATOM 1532 C CA . ILE A 1 185 ? -6.857 3.865 20.604 1.00 94.69 185 ILE A CA 1
ATOM 1533 C C . ILE A 1 185 ? -5.539 4.651 20.564 1.00 94.69 185 ILE A C 1
ATOM 1535 O O . ILE A 1 185 ? -4.722 4.466 19.655 1.00 94.69 185 ILE A O 1
ATOM 1539 N N . ILE A 1 186 ? -5.319 5.533 21.542 1.00 94.56 186 ILE A N 1
ATOM 1540 C CA . ILE A 1 186 ? -4.077 6.295 21.637 1.00 94.56 186 ILE A CA 1
ATOM 1541 C C . ILE A 1 186 ? -2.894 5.363 21.899 1.00 94.56 186 ILE A C 1
ATOM 1543 O O . ILE A 1 186 ? -1.899 5.454 21.180 1.00 94.56 186 ILE A O 1
ATOM 1547 N N . GLU A 1 187 ? -2.998 4.505 22.913 1.00 95.56 187 GLU A N 1
ATOM 1548 C CA . GLU A 1 187 ? -1.935 3.585 23.329 1.00 95.56 187 GLU A CA 1
ATOM 1549 C C . GLU A 1 187 ? -1.602 2.568 22.232 1.00 95.56 187 GLU A C 1
ATOM 1551 O O . GLU A 1 187 ? -0.442 2.447 21.844 1.00 95.56 187 GLU A O 1
ATOM 1556 N N . ASP A 1 188 ? -2.619 1.917 21.669 1.00 94.00 188 ASP A N 1
ATOM 1557 C CA . ASP A 1 188 ? -2.440 0.778 20.767 1.00 94.00 188 ASP A CA 1
ATOM 1558 C C . ASP A 1 188 ? -2.134 1.188 19.318 1.00 94.00 188 ASP A C 1
ATOM 1560 O O . ASP A 1 188 ? -1.561 0.397 18.564 1.00 94.00 188 ASP A O 1
ATOM 1564 N N . TYR A 1 189 ? -2.501 2.408 18.893 1.00 94.69 189 TYR A N 1
ATOM 1565 C CA . TYR A 1 189 ? -2.392 2.812 17.482 1.00 94.69 189 TYR A CA 1
ATOM 1566 C C . TYR A 1 189 ? -1.735 4.178 17.272 1.00 94.69 189 TYR A C 1
ATOM 1568 O O . TYR A 1 189 ? -0.741 4.271 16.546 1.00 94.69 189 TYR A O 1
ATOM 1576 N N . ILE A 1 190 ? -2.255 5.247 17.887 1.00 94.88 190 ILE A N 1
ATOM 1577 C CA . ILE A 1 190 ? -1.802 6.619 17.584 1.00 94.88 190 ILE A CA 1
ATOM 1578 C C . ILE A 1 190 ? -0.360 6.855 18.055 1.00 94.88 190 ILE A C 1
ATOM 1580 O O . ILE A 1 190 ? 0.426 7.444 17.317 1.00 94.88 190 ILE A O 1
ATOM 1584 N N . GLN A 1 191 ? 0.035 6.349 19.229 1.00 94.94 191 GLN A N 1
ATOM 1585 C CA . GLN A 1 191 ? 1.414 6.468 19.735 1.00 94.94 191 GLN A CA 1
ATOM 1586 C C . GLN A 1 191 ? 2.455 5.779 18.843 1.00 94.94 191 GLN A C 1
ATOM 1588 O O . GLN A 1 191 ? 3.638 6.111 18.894 1.00 94.94 191 GLN A O 1
ATOM 1593 N N . HIS A 1 192 ? 2.026 4.827 18.014 1.00 93.38 192 HIS A N 1
ATOM 1594 C CA . HIS A 1 192 ? 2.884 4.131 17.060 1.00 93.38 192 HIS A CA 1
ATOM 1595 C C . HIS A 1 192 ? 2.898 4.774 15.669 1.00 93.38 192 HIS A C 1
ATOM 1597 O O . HIS A 1 192 ? 3.580 4.256 14.775 1.00 93.38 192 HIS A O 1
ATOM 1603 N N . ASN A 1 193 ? 2.160 5.871 15.473 1.00 95.06 193 ASN A N 1
ATOM 1604 C CA . ASN A 1 193 ? 2.214 6.661 14.255 1.00 95.06 193 ASN A CA 1
ATOM 1605 C C . ASN A 1 193 ? 3.479 7.539 14.259 1.00 95.06 193 ASN A C 1
ATOM 1607 O O . ASN A 1 193 ? 3.670 8.323 15.187 1.00 95.06 193 ASN A O 1
ATOM 1611 N N . PRO A 1 194 ? 4.333 7.481 13.221 1.00 93.62 194 PRO A N 1
ATOM 1612 C CA . PRO A 1 194 ? 5.565 8.273 13.175 1.00 93.62 194 PRO A CA 1
ATOM 1613 C C . PRO A 1 194 ? 5.342 9.795 13.093 1.00 93.62 194 PRO A C 1
ATOM 1615 O O . PRO A 1 194 ? 6.296 10.550 13.271 1.00 93.62 194 PRO A O 1
ATOM 1618 N N . ASN A 1 195 ? 4.120 10.247 12.800 1.00 92.44 195 ASN A N 1
ATOM 1619 C CA . ASN A 1 195 ? 3.770 11.662 12.690 1.00 92.44 195 ASN A CA 1
ATOM 1620 C C . ASN A 1 195 ? 3.109 12.244 13.953 1.00 92.44 195 ASN A C 1
ATOM 1622 O O . ASN A 1 195 ? 2.801 13.438 13.938 1.00 92.44 195 ASN A O 1
ATOM 1626 N N . TYR A 1 196 ? 2.835 11.446 14.992 1.00 87.81 196 TYR A N 1
ATOM 1627 C CA . TYR A 1 196 ? 2.200 11.911 16.235 1.00 87.81 196 TYR A CA 1
ATOM 1628 C C . TYR A 1 196 ? 3.222 12.517 17.206 1.00 87.81 196 TYR A C 1
ATOM 1630 O O . TYR A 1 196 ? 3.005 13.678 17.648 1.00 87.81 196 TYR A O 1
#

Secondary structure (DSSP, 8-state):
--TT-HHHHHHHHH--TT--S-THHHHHHHHHHHTSSSHHHHHHHHHHHHHHTT---HHHHHHHGGGGT----GGGSS-GGGEETTEE-EEEEE-TTSTTHHHHHHHHHH-TGGGG--EEEEEE-TTSS-EEEEEEES-HHHHHHHHHHTT-GGGGGSTTS-HHHHHHHHHH----TTSPPHHHHHHHTGGG-TT-

Sequence (196 aa):
MFERIPTFERMLNERNAQLSEPVSLYLSIAEELERHPGHEFKGRAAFIRDQCSGFDAGRLFQKYRKAWNIPLFAEGILDVSDFKRGFLYRFREYSTSWNDSLAAKDWFLRSEEARAVRRYEFRHCDDGFEQCSILIEGSYRQILERLLQDGDYAVLASPAFTKSDLDSFIKSYIPDKGDFTMEQIIEDYIQHNPNY

Radius of gyration: 17.71 Å; chains: 1; bounding box: 46×41×47 Å

Foldseek 3Di:
DCPPPPLVVVCLVQAFLVRPDDLVSLLVCLVVLVVDPDPLSPLLSVLLVCLSVVHLSQVSCVVRCVVVVNDDFPPCQDGSVCDHSSARAEHEQEPPVGGCSVVSVLCCQEPPRVQNYFWYFYWYCPVPDIDTPDIDGDGSLVVLVVCVVVQNLQSLLHLSAAPVNVVVCLVPDDDDVPHDDSVCSCVVHNVNRPRD